Protein AF-A0A4Y9FD15-F1 (afdb_monomer)

Sequence (230 aa):
MEEGYYKKEYYTFTLGFGEGYDRELLAGMALAGGGTHLYAAQGELQEALEGELAFLRGPVNLGARLALGKQVRHLAPFAPGERRVVLLRVEGEVPLEVEERTPHGKVSRLFPLPPRAPKGSPDWHLVELEELLAAGARLLAAEPQDKEEAKALRQQALDLKERLEGHPLAQNPRAQALVEALEAFAGTLAQLARRFDIHLSDRAAREGRAYATRLFSEERTLAQRYRKRS

pLDDT: mean 86.89, std 13.0, range [31.64, 98.5]

Nearest PDB structures (foldseek):
  6gow-assembly1_E  TM=5.109E-01  e=3.443E+00  Bacillus subtilis
  6zhi-assembly1_D  TM=2.655E-01  e=4.895E-01  Plasmodium falciparum 3D7
  7kox-assembly1_A  TM=3.480E-01  e=3.070E+00  Homo sapiens
  7zi0-assembly1_A  TM=3.657E-01  e=7.688E+00  Homo sapiens
  7ef0-assembly1_A  TM=1.930E-01  e=9.671E+00  Zea mays

Organism: NCBI:txid1214928

Radius of gyration: 19.08 Å; Cα contacts (8 Å, |Δi|>4): 367; chains: 1; bounding box: 49×49×51 Å

Mean predicted aligned error: 6.19 Å

Solvent-accessible surface area (backbone atoms only — not comparable to full-atom values): 12737 Å² total; per-residue (Å²): 135,82,83,76,77,72,77,79,84,67,66,28,72,30,76,42,67,56,85,85,58,65,63,66,58,41,41,48,49,3,52,72,21,21,33,37,24,46,61,21,55,85,93,35,52,65,65,54,49,53,58,52,51,66,44,65,74,55,46,75,38,67,17,36,39,42,34,44,77,90,48,73,46,55,38,32,54,37,29,76,89,60,52,72,66,81,92,76,84,84,78,79,94,53,46,38,35,39,36,38,30,43,100,90,46,79,49,77,48,78,40,76,71,76,79,84,63,56,89,88,36,75,68,32,50,52,53,53,48,53,52,52,52,55,49,48,28,55,58,40,39,50,62,54,89,46,35,66,47,15,45,53,54,25,50,54,31,51,55,51,35,52,54,44,66,71,34,99,62,30,85,39,68,67,49,45,53,48,40,54,32,31,54,28,49,30,53,35,24,55,46,27,37,76,53,67,47,71,68,61,31,52,52,49,22,44,52,20,37,22,50,33,48,25,67,46,26,57,62,59,39,73,75,51,79,71,76,63,66,130

Foldseek 3Di:
DDPPPPPPLAADEEEAEAQPDDLCVRLVNNQQSQHAYHYAYVPRVVVRVVLVVLQVVAFPFQWKWKDAPPDIGTHGTGRVPWDFDDDDDHDDFGWIWMWTHHPVGIDIDTHGDDPDDDPPDPVNLVNVVVVLLLVLLVLQLDFDPALVSLVVSLVVLVVSLVVLCPRPVVVPQLSVLSNQLSVLSSVLSVVCNVPNDNVSRSVSNSLSNNLSRQSRIPVSSNSDGRDRDD

Structure (mmCIF, N/CA/C/O backbone):
data_AF-A0A4Y9FD15-F1
#
_entry.id   AF-A0A4Y9FD15-F1
#
loop_
_atom_site.group_PDB
_atom_site.id
_atom_site.type_symbol
_atom_site.label_atom_id
_atom_site.label_alt_id
_atom_site.label_comp_id
_atom_site.label_asym_id
_atom_site.label_entity_id
_atom_site.label_seq_id
_atom_site.pdbx_PDB_ins_code
_atom_site.Cartn_x
_atom_site.Cartn_y
_atom_site.Cartn_z
_atom_site.occupancy
_atom_site.B_iso_or_equiv
_atom_site.auth_seq_id
_atom_site.auth_comp_id
_atom_site.auth_asym_id
_atom_site.auth_atom_id
_atom_site.pdbx_PDB_model_num
ATOM 1 N N . MET A 1 1 ? -29.839 -27.709 18.409 1.00 31.86 1 MET A N 1
ATOM 2 C CA . MET A 1 1 ? -28.564 -27.135 18.879 1.00 31.86 1 MET A CA 1
ATOM 3 C C . MET A 1 1 ? -27.554 -27.411 17.785 1.00 31.86 1 MET A C 1
ATOM 5 O O . MET A 1 1 ? -26.990 -28.492 17.759 1.00 31.86 1 MET A O 1
ATOM 9 N N . GLU A 1 2 ? -27.454 -26.514 16.806 1.00 31.64 2 GLU A N 1
ATOM 10 C CA . GLU A 1 2 ? -26.398 -26.600 15.796 1.00 31.64 2 GLU A CA 1
ATOM 11 C C . GLU A 1 2 ? -25.113 -26.079 16.434 1.00 31.64 2 GLU A C 1
ATOM 13 O O . GLU A 1 2 ? -25.057 -24.938 16.897 1.00 31.64 2 GLU A O 1
ATOM 18 N N . GLU A 1 3 ? -24.106 -26.946 16.516 1.00 34.41 3 GLU A N 1
ATOM 19 C CA . GLU A 1 3 ? -22.740 -26.570 16.851 1.00 34.41 3 GLU A CA 1
ATOM 20 C C . GLU A 1 3 ? -22.262 -25.559 15.809 1.00 34.41 3 GLU A C 1
ATOM 22 O O . GLU A 1 3 ? -21.920 -25.897 14.675 1.00 34.41 3 GLU A O 1
ATOM 27 N N . GLY A 1 4 ? -22.290 -24.283 16.190 1.00 33.91 4 GLY A N 1
ATOM 28 C CA . GLY A 1 4 ? -21.704 -23.211 15.410 1.00 33.91 4 GLY A CA 1
ATOM 29 C C . GLY A 1 4 ? -20.215 -23.480 15.266 1.00 33.91 4 GLY A C 1
ATOM 30 O O . GLY A 1 4 ? -19.439 -23.215 16.184 1.00 33.91 4 GLY A O 1
ATOM 31 N N . TYR A 1 5 ? -19.814 -24.004 14.109 1.00 32.62 5 TYR A N 1
ATOM 32 C CA . TYR A 1 5 ? -18.432 -23.979 13.661 1.00 32.62 5 TYR A CA 1
ATOM 33 C C . TYR A 1 5 ? -17.977 -22.519 13.681 1.00 32.62 5 TYR A C 1
ATOM 35 O O . TYR A 1 5 ? -18.215 -21.762 12.739 1.00 32.62 5 TYR A O 1
ATOM 43 N N . TYR A 1 6 ? -17.327 -22.101 14.768 1.00 36.12 6 TYR A N 1
ATOM 44 C CA . TYR A 1 6 ? -16.553 -20.873 14.782 1.00 36.12 6 TYR A CA 1
ATOM 45 C C . TYR A 1 6 ? -15.516 -21.021 13.675 1.00 36.12 6 TYR A C 1
ATOM 47 O O . TYR A 1 6 ? -14.525 -21.737 13.831 1.00 36.12 6 TYR A O 1
ATOM 55 N N . LYS A 1 7 ? -15.764 -20.380 12.529 1.00 43.25 7 LYS A N 1
ATOM 56 C CA . LYS A 1 7 ? -14.777 -20.257 11.464 1.00 43.25 7 LYS A CA 1
ATOM 57 C C . LYS A 1 7 ? -13.571 -19.581 12.109 1.00 43.25 7 LYS A C 1
ATOM 59 O O . LYS A 1 7 ? -13.628 -18.402 12.451 1.00 43.25 7 LYS A O 1
ATOM 64 N N . LYS A 1 8 ? -12.520 -20.353 12.397 1.00 50.09 8 LYS A N 1
ATOM 65 C CA . LYS A 1 8 ? -11.275 -19.803 12.926 1.00 50.09 8 LYS A CA 1
ATOM 66 C C . LYS A 1 8 ? -10.755 -18.841 11.866 1.00 50.09 8 LYS A C 1
ATOM 68 O O . LYS A 1 8 ? -10.382 -19.257 10.776 1.00 50.09 8 LYS A O 1
ATOM 73 N N . GLU A 1 9 ? -10.820 -17.551 12.160 1.00 61.94 9 GLU A N 1
ATOM 74 C CA . GLU A 1 9 ? -10.163 -16.542 11.338 1.00 61.94 9 GLU A CA 1
ATOM 75 C C . GLU A 1 9 ? -8.666 -16.652 11.616 1.00 61.94 9 GLU A C 1
ATOM 77 O O . GLU A 1 9 ? -8.223 -16.491 12.756 1.00 61.94 9 GLU A O 1
ATOM 82 N N . TYR A 1 10 ? -7.917 -17.010 10.580 1.00 68.06 10 TYR A N 1
ATOM 83 C CA . TYR A 1 10 ? -6.464 -17.039 10.587 1.00 68.06 10 TYR A CA 1
ATOM 84 C C . TYR A 1 10 ? -5.975 -15.789 9.870 1.00 68.06 10 TYR A C 1
ATOM 86 O O . TYR A 1 10 ? -6.480 -15.456 8.799 1.00 68.06 10 TYR A O 1
ATOM 94 N N . TYR A 1 11 ? -4.989 -15.118 10.452 1.00 75.69 11 TYR A N 1
ATOM 95 C CA . TYR A 1 11 ? -4.306 -14.017 9.788 1.00 75.69 11 TYR A CA 1
ATOM 96 C C . TYR A 1 11 ? -3.108 -14.553 9.034 1.00 75.69 11 TYR A C 1
ATOM 98 O O . TYR A 1 11 ? -2.450 -15.493 9.484 1.00 75.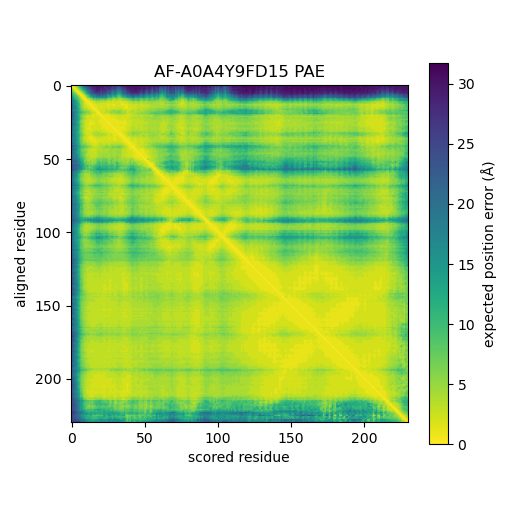69 11 TYR A O 1
ATOM 106 N N . THR A 1 12 ? -2.846 -13.980 7.869 1.00 80.56 12 THR A N 1
ATOM 107 C CA . THR A 1 12 ? -1.836 -14.508 6.959 1.00 80.56 12 THR A CA 1
ATOM 108 C C . THR A 1 12 ? -0.829 -13.426 6.631 1.00 80.56 12 THR A C 1
ATOM 110 O O . THR A 1 12 ? -1.177 -12.372 6.113 1.00 80.56 12 THR A O 1
ATOM 113 N N . PHE A 1 13 ? 0.429 -13.725 6.924 1.00 84.50 13 PHE A N 1
ATOM 114 C CA . PHE A 1 13 ? 1.587 -12.987 6.446 1.00 84.50 13 PHE A CA 1
ATOM 115 C C . PHE A 1 13 ? 2.328 -13.917 5.498 1.00 84.50 13 PHE A C 1
ATOM 117 O O . PHE A 1 13 ? 2.479 -15.104 5.798 1.00 84.50 13 PHE A O 1
ATOM 124 N N . THR A 1 14 ? 2.753 -13.413 4.346 1.00 88.88 14 THR A N 1
ATOM 125 C CA . THR A 1 14 ? 3.449 -14.237 3.355 1.00 88.88 14 THR A CA 1
ATOM 126 C C . THR A 1 14 ? 4.811 -13.654 3.038 1.00 88.88 14 THR A C 1
ATOM 128 O O . THR A 1 14 ? 4.988 -12.442 2.972 1.00 88.88 14 THR A O 1
ATOM 131 N N . LEU A 1 15 ? 5.778 -14.540 2.817 1.00 89.56 15 LEU A N 1
ATOM 132 C CA . LEU A 1 15 ? 7.123 -14.195 2.388 1.00 89.56 15 LEU A CA 1
ATOM 133 C C . LEU A 1 15 ? 7.433 -14.983 1.122 1.00 89.56 15 LEU A C 1
ATOM 135 O O . LEU A 1 15 ? 7.460 -16.213 1.139 1.00 89.56 15 LEU A O 1
ATOM 139 N N . GLY A 1 16 ? 7.636 -14.268 0.024 1.00 90.94 16 GLY A N 1
ATOM 140 C CA . GLY A 1 16 ? 8.121 -14.828 -1.224 1.00 90.94 16 GLY A CA 1
ATOM 141 C C . GLY A 1 16 ? 9.635 -14.690 -1.310 1.00 90.94 16 GLY A C 1
ATOM 142 O O . GLY A 1 16 ? 10.155 -13.578 -1.215 1.00 90.94 16 GLY A O 1
ATOM 143 N N . PHE A 1 17 ? 10.337 -15.806 -1.499 1.00 89.25 17 PHE A N 1
ATOM 144 C CA . PHE A 1 17 ? 11.789 -15.830 -1.657 1.00 89.25 17 PHE A CA 1
ATOM 145 C C . PHE A 1 17 ? 12.175 -16.208 -3.089 1.00 89.25 17 PHE A C 1
ATOM 147 O O . PHE A 1 17 ? 11.721 -17.232 -3.605 1.00 89.25 17 PHE A O 1
ATOM 154 N N . GLY A 1 18 ? 13.022 -15.383 -3.709 1.00 86.19 18 GLY A N 1
ATOM 155 C CA . GLY A 1 18 ? 13.445 -15.557 -5.101 1.00 86.19 18 GLY A CA 1
ATOM 156 C C . GLY A 1 18 ? 12.294 -15.413 -6.104 1.00 86.19 18 GLY A C 1
ATOM 157 O O . GLY A 1 18 ? 11.251 -14.833 -5.811 1.00 86.19 18 GLY A O 1
ATOM 158 N N . GLU A 1 19 ? 12.485 -15.936 -7.310 1.00 85.38 19 GLU A N 1
ATOM 159 C CA . GLU A 1 19 ? 11.588 -15.700 -8.447 1.00 85.38 19 GLU A CA 1
ATOM 160 C C . GLU A 1 19 ? 10.639 -16.882 -8.751 1.00 85.38 19 GLU A C 1
ATOM 162 O O . GLU A 1 19 ? 9.744 -16.774 -9.584 1.00 85.38 19 GLU A O 1
ATOM 167 N N . GLY A 1 20 ? 10.782 -18.017 -8.058 1.00 86.00 20 GLY A N 1
ATOM 168 C CA . GLY A 1 20 ? 10.034 -19.249 -8.360 1.00 86.00 20 GLY A CA 1
ATOM 169 C C . GLY A 1 20 ? 8.618 -19.348 -7.777 1.00 86.00 20 GLY A C 1
ATOM 170 O O . GLY A 1 20 ? 7.917 -20.314 -8.064 1.00 86.00 20 GLY A O 1
ATOM 171 N N . TYR A 1 21 ? 8.197 -18.399 -6.935 1.00 90.69 21 TYR A N 1
ATOM 172 C CA . TYR A 1 21 ? 6.887 -18.441 -6.274 1.00 90.69 21 TYR A CA 1
ATOM 173 C C . TYR A 1 21 ? 5.811 -17.674 -7.055 1.00 90.69 21 TYR A C 1
ATOM 175 O O . TYR A 1 21 ? 6.109 -16.685 -7.733 1.00 90.69 21 TYR A O 1
ATOM 183 N N . ASP A 1 22 ? 4.551 -18.082 -6.880 1.00 91.25 22 ASP A N 1
ATOM 184 C CA . ASP A 1 22 ? 3.385 -17.350 -7.382 1.00 91.25 22 ASP A CA 1
ATOM 185 C C . ASP A 1 22 ? 3.115 -16.108 -6.516 1.00 91.25 22 ASP A C 1
ATOM 187 O O . ASP A 1 22 ? 2.643 -16.190 -5.373 1.00 91.25 22 ASP A O 1
ATOM 191 N N . ARG A 1 23 ? 3.445 -14.937 -7.071 1.00 90.88 23 ARG A N 1
ATOM 192 C CA . ARG A 1 23 ? 3.326 -13.648 -6.381 1.00 90.88 23 ARG A CA 1
ATOM 193 C C . ARG A 1 23 ? 1.895 -13.160 -6.207 1.00 90.88 23 ARG A C 1
ATOM 195 O O . ARG A 1 23 ? 1.614 -12.478 -5.221 1.00 90.88 23 ARG A O 1
ATOM 202 N N . GLU A 1 24 ? 0.994 -13.512 -7.118 1.00 90.81 24 GLU A N 1
ATOM 203 C CA . GLU A 1 24 ? -0.418 -13.142 -7.008 1.00 90.81 24 GLU A CA 1
ATOM 204 C C . GLU A 1 24 ? -1.076 -13.929 -5.881 1.00 90.81 24 GLU A C 1
ATOM 206 O O . GLU A 1 24 ? -1.762 -13.347 -5.038 1.00 90.81 24 GLU A O 1
ATOM 211 N N . LEU A 1 25 ? -0.790 -15.232 -5.809 1.00 92.38 25 LEU A N 1
ATOM 212 C CA . LEU A 1 25 ? -1.290 -16.103 -4.755 1.00 92.38 25 LEU A CA 1
ATOM 213 C C . LEU A 1 25 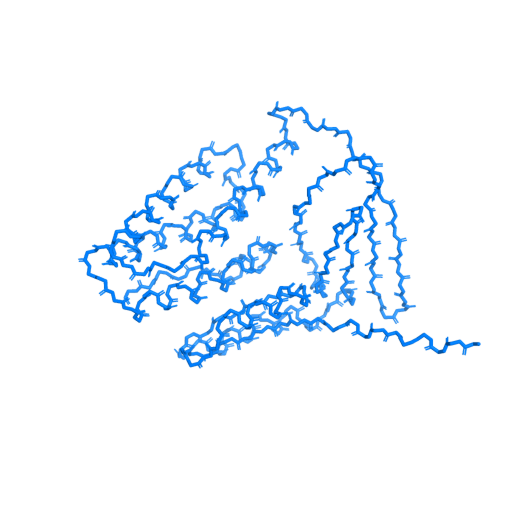? -0.822 -15.634 -3.375 1.00 92.38 25 LEU A C 1
ATOM 215 O O . LEU A 1 25 ? -1.653 -15.414 -2.494 1.00 92.38 25 LEU A O 1
ATOM 219 N N . LEU A 1 26 ? 0.488 -15.448 -3.172 1.00 92.94 26 LEU A N 1
ATOM 220 C CA . LEU A 1 26 ? 1.006 -15.089 -1.849 1.00 92.94 26 LEU A CA 1
ATOM 221 C C . LEU A 1 26 ? 0.543 -13.703 -1.393 1.00 92.94 26 LEU A C 1
ATOM 223 O O . LEU A 1 26 ? 0.170 -13.539 -0.227 1.00 92.94 26 LEU A O 1
ATOM 227 N N . ALA A 1 27 ? 0.529 -12.714 -2.288 1.00 90.19 27 ALA A N 1
ATOM 228 C CA . ALA A 1 27 ? 0.027 -11.389 -1.946 1.00 90.19 27 ALA A CA 1
ATOM 229 C C . ALA A 1 27 ? -1.484 -11.404 -1.687 1.00 90.19 27 ALA A C 1
ATOM 231 O O . ALA A 1 27 ? -1.949 -10.799 -0.722 1.00 90.19 27 ALA A O 1
ATOM 232 N N . GLY A 1 28 ? -2.247 -12.135 -2.504 1.00 89.19 28 GLY A N 1
ATOM 233 C CA . GLY A 1 28 ? -3.688 -12.299 -2.338 1.00 89.19 28 GLY A CA 1
ATOM 234 C C . GLY A 1 28 ? -4.049 -12.979 -1.019 1.00 89.19 28 GLY A C 1
ATOM 235 O O . GLY A 1 28 ? -4.933 -12.502 -0.311 1.00 89.19 28 GLY A O 1
ATOM 236 N N . MET A 1 29 ? -3.327 -14.038 -0.643 1.00 89.62 29 MET A N 1
ATOM 237 C CA . MET A 1 29 ? -3.493 -14.717 0.645 1.00 89.62 29 MET A CA 1
ATOM 238 C C . MET A 1 29 ? -3.221 -13.781 1.824 1.00 89.62 29 MET A C 1
ATOM 240 O O . MET A 1 29 ? -4.020 -13.744 2.758 1.00 89.62 29 MET A O 1
ATOM 244 N N . ALA A 1 30 ? -2.133 -13.006 1.775 1.00 88.38 30 ALA A N 1
ATOM 245 C CA . ALA A 1 30 ? -1.821 -12.046 2.830 1.00 88.38 30 ALA A CA 1
ATOM 246 C C . ALA A 1 30 ? -2.928 -10.996 2.984 1.00 88.38 30 ALA A C 1
ATOM 248 O O . ALA A 1 30 ? -3.451 -10.807 4.080 1.00 88.38 30 ALA A O 1
ATOM 249 N N . LEU A 1 31 ? -3.350 -10.378 1.877 1.00 84.81 31 LEU A N 1
ATOM 250 C CA . LEU A 1 31 ? -4.400 -9.358 1.882 1.00 84.81 31 LEU A CA 1
ATOM 251 C C . LEU A 1 31 ? -5.754 -9.914 2.345 1.00 84.81 31 LEU A C 1
ATOM 253 O O . LEU A 1 31 ? -6.452 -9.262 3.120 1.00 84.81 31 LEU A O 1
ATOM 257 N N . ALA A 1 32 ? -6.123 -11.124 1.916 1.00 82.81 32 ALA A N 1
ATOM 258 C CA . ALA A 1 32 ? -7.345 -11.792 2.364 1.00 82.81 32 ALA A CA 1
ATOM 259 C C . ALA A 1 32 ? -7.304 -12.126 3.864 1.00 82.81 32 ALA A C 1
ATOM 261 O O . ALA A 1 32 ? -8.316 -12.004 4.553 1.00 82.81 32 ALA A O 1
ATOM 262 N N . GLY A 1 33 ? -6.128 -12.499 4.373 1.00 81.25 33 GLY A N 1
ATOM 263 C CA . GLY A 1 33 ? -5.855 -12.707 5.793 1.00 81.25 33 GLY A CA 1
ATOM 264 C C . GLY A 1 33 ? -5.553 -11.422 6.570 1.00 81.25 33 GLY A C 1
ATOM 265 O O . GLY A 1 33 ? -5.119 -11.517 7.714 1.00 81.25 33 GLY A O 1
ATOM 266 N N . GLY A 1 34 ? -5.729 -10.238 5.974 1.00 79.62 34 GLY A N 1
ATOM 267 C CA . GLY A 1 34 ? -5.521 -8.937 6.616 1.00 79.62 34 GLY A CA 1
ATOM 268 C C . GLY A 1 34 ? -4.072 -8.582 6.967 1.00 79.62 34 GLY A C 1
ATOM 269 O O . GLY A 1 34 ? -3.861 -7.620 7.708 1.00 79.62 34 GLY A O 1
ATOM 270 N N . GLY A 1 35 ? -3.097 -9.366 6.505 1.00 83.69 35 GLY A N 1
ATOM 271 C CA . GLY A 1 35 ? -1.669 -9.159 6.741 1.00 83.69 35 GLY A CA 1
ATOM 272 C C . GLY A 1 35 ? -0.945 -8.578 5.528 1.00 83.69 35 GLY A C 1
ATOM 273 O O . GLY A 1 35 ? -1.552 -8.013 4.617 1.00 83.69 35 GLY A O 1
ATOM 274 N N . THR A 1 36 ? 0.380 -8.709 5.529 1.00 86.00 36 THR A N 1
ATOM 275 C CA . THR A 1 36 ? 1.273 -8.155 4.502 1.00 86.00 36 THR A CA 1
ATOM 276 C C . THR A 1 36 ? 2.029 -9.243 3.753 1.00 86.00 36 THR A C 1
ATOM 278 O O . THR A 1 36 ? 2.233 -10.355 4.250 1.00 86.00 36 THR A O 1
ATOM 281 N N . HIS A 1 37 ? 2.444 -8.901 2.536 1.00 88.88 37 HIS A N 1
ATOM 282 C CA . HIS A 1 37 ? 3.327 -9.721 1.727 1.00 88.88 37 HIS A CA 1
ATOM 283 C C . HIS A 1 37 ? 4.711 -9.089 1.662 1.00 88.88 37 HIS A C 1
ATOM 285 O O . HIS A 1 37 ? 4.861 -7.925 1.284 1.00 88.88 37 HIS A O 1
ATOM 291 N N . LEU A 1 38 ? 5.721 -9.887 1.980 1.00 87.62 38 LEU A N 1
ATOM 292 C CA . LEU A 1 38 ? 7.110 -9.541 1.769 1.00 87.62 38 LEU A CA 1
ATOM 293 C C . LEU A 1 38 ? 7.691 -10.288 0.583 1.00 87.62 38 LEU A C 1
ATOM 295 O O . LEU A 1 38 ? 7.417 -11.466 0.356 1.00 87.62 38 LEU A O 1
ATOM 299 N N . TYR A 1 39 ? 8.575 -9.590 -0.110 1.00 89.25 39 TYR A N 1
ATOM 300 C CA . TYR A 1 39 ? 9.440 -10.155 -1.120 1.00 89.25 39 TYR A CA 1
ATOM 301 C C . TYR A 1 39 ? 10.882 -10.024 -0.639 1.00 89.25 39 TYR A C 1
ATOM 303 O O . TYR A 1 39 ? 11.301 -8.942 -0.231 1.00 89.25 39 TYR A O 1
ATOM 311 N N . ALA A 1 40 ? 11.620 -11.129 -0.683 1.00 87.25 40 ALA A N 1
ATOM 312 C CA . ALA A 1 40 ? 13.048 -11.162 -0.430 1.00 87.25 40 ALA A CA 1
ATOM 313 C C . ALA A 1 40 ? 13.761 -11.709 -1.669 1.00 87.25 40 ALA A C 1
ATOM 315 O O . ALA A 1 40 ? 13.556 -12.867 -2.054 1.00 87.25 40 ALA A O 1
ATOM 316 N N . ALA A 1 41 ? 14.620 -10.893 -2.282 1.00 84.88 41 ALA A N 1
ATOM 317 C CA . ALA A 1 41 ? 15.535 -11.401 -3.293 1.00 84.88 41 ALA A CA 1
ATOM 318 C C . ALA A 1 41 ? 16.607 -12.297 -2.642 1.00 84.88 41 ALA A C 1
ATOM 320 O O . ALA A 1 41 ? 16.744 -12.377 -1.413 1.00 84.88 41 ALA A O 1
ATOM 321 N N . GLN A 1 42 ? 17.394 -12.988 -3.467 1.00 83.94 42 GLN A N 1
ATOM 322 C CA . GLN A 1 42 ? 18.503 -13.799 -2.971 1.00 83.94 42 GLN A CA 1
ATOM 323 C C . GLN A 1 42 ? 19.459 -12.944 -2.117 1.00 83.94 42 GLN A C 1
ATOM 325 O O . GLN A 1 42 ? 19.897 -11.879 -2.541 1.00 83.94 42 GLN A O 1
ATOM 330 N N . GLY A 1 43 ? 19.771 -13.417 -0.905 1.00 84.00 43 GLY A N 1
ATOM 331 C CA . GLY A 1 43 ? 20.611 -12.695 0.060 1.00 84.00 43 GLY A CA 1
ATOM 332 C C . GLY A 1 43 ? 19.866 -11.706 0.969 1.00 84.00 43 GLY A C 1
ATOM 333 O O . GLY A 1 43 ? 20.458 -11.226 1.926 1.00 84.00 43 GLY A O 1
ATOM 334 N N . GLU A 1 44 ? 18.573 -11.449 0.736 1.00 85.56 44 GLU A N 1
ATOM 335 C CA . GLU A 1 44 ? 17.761 -10.492 1.515 1.00 85.56 44 GLU A CA 1
ATOM 336 C C . GLU A 1 44 ? 16.837 -11.187 2.547 1.00 85.56 44 GLU A C 1
ATOM 338 O O . GLU A 1 44 ? 16.098 -10.531 3.278 1.00 85.56 44 GLU A O 1
ATOM 343 N N . LEU A 1 45 ? 16.862 -12.527 2.626 1.00 85.62 45 LEU A N 1
ATOM 344 C CA . LEU A 1 45 ? 15.902 -13.317 3.413 1.00 85.62 45 LEU A CA 1
ATOM 345 C C . LEU A 1 45 ? 15.937 -13.009 4.916 1.00 85.62 45 LEU A C 1
ATOM 347 O O . LEU A 1 45 ? 14.887 -12.891 5.544 1.00 85.62 45 LEU A O 1
ATOM 351 N N . GLN A 1 46 ? 17.135 -12.900 5.493 1.00 84.81 46 GLN A N 1
ATOM 352 C CA . GLN A 1 46 ? 17.292 -12.662 6.926 1.00 84.81 46 GLN A CA 1
ATOM 353 C C . GLN A 1 46 ? 16.724 -11.294 7.326 1.00 84.81 46 GLN A C 1
ATOM 355 O O . GLN A 1 46 ? 15.916 -11.220 8.246 1.00 84.81 46 GLN A O 1
ATOM 360 N N . GLU A 1 47 ? 17.080 -10.241 6.585 1.00 80.81 47 GLU A N 1
ATOM 361 C CA . GLU A 1 47 ? 16.582 -8.878 6.807 1.00 80.81 47 GLU A CA 1
ATOM 362 C C . GLU A 1 47 ? 15.046 -8.822 6.713 1.00 80.81 47 GLU A C 1
ATOM 364 O O . GLU A 1 47 ? 14.382 -8.231 7.567 1.00 80.81 47 GLU A O 1
ATOM 369 N N . ALA A 1 48 ? 14.464 -9.493 5.711 1.00 78.62 48 ALA A N 1
ATOM 370 C CA . ALA A 1 48 ? 13.015 -9.559 5.536 1.00 78.62 48 ALA A CA 1
ATOM 371 C C . ALA A 1 48 ? 12.308 -10.263 6.712 1.00 78.62 48 ALA A C 1
ATOM 373 O O . ALA A 1 48 ? 11.277 -9.786 7.190 1.00 78.62 48 ALA A O 1
ATOM 374 N N . LEU A 1 49 ? 12.865 -11.374 7.205 1.00 80.25 49 LEU A N 1
ATOM 375 C CA . LEU A 1 49 ? 12.310 -12.120 8.339 1.00 80.25 49 LEU A CA 1
ATOM 376 C C . LEU A 1 49 ? 12.431 -11.363 9.663 1.00 80.25 49 LEU A C 1
ATOM 378 O O . LEU A 1 49 ? 11.481 -11.349 10.447 1.00 80.25 49 LEU A O 1
ATOM 382 N N . GLU A 1 50 ? 13.580 -10.743 9.927 1.00 78.88 50 GLU A N 1
ATOM 383 C CA . GLU A 1 50 ? 13.809 -9.966 11.149 1.00 78.88 50 GLU A CA 1
ATOM 384 C C . GLU A 1 50 ? 12.838 -8.787 11.248 1.00 78.88 50 GLU A C 1
ATOM 386 O O . GLU A 1 50 ? 12.267 -8.559 12.319 1.00 78.88 50 GLU A O 1
ATOM 391 N N . GLY A 1 51 ? 12.579 -8.116 10.119 1.00 71.88 51 GLY A N 1
ATOM 392 C CA . GLY A 1 51 ? 11.576 -7.062 10.019 1.00 71.88 51 GLY A CA 1
ATOM 393 C C . GLY A 1 51 ? 10.198 -7.524 10.492 1.00 71.88 51 GLY A C 1
ATOM 394 O O . GLY A 1 51 ? 9.614 -6.886 11.359 1.00 71.88 51 GLY A O 1
ATOM 395 N N . GLU A 1 52 ? 9.693 -8.659 10.000 1.00 73.75 52 GLU A N 1
ATOM 396 C CA . GLU A 1 52 ? 8.352 -9.145 10.372 1.00 73.75 52 GLU A CA 1
ATOM 397 C C . GLU A 1 52 ? 8.258 -9.701 11.785 1.00 73.75 52 GLU A C 1
ATOM 399 O O . GLU A 1 52 ? 7.279 -9.462 12.497 1.00 73.75 52 GLU A O 1
ATOM 404 N N . LEU A 1 53 ? 9.280 -10.439 12.219 1.00 71.19 53 LEU A N 1
ATOM 405 C CA . LEU A 1 53 ? 9.287 -11.032 13.551 1.00 71.19 53 LEU A CA 1
ATOM 406 C C . LEU A 1 53 ? 9.264 -9.963 14.645 1.00 71.19 53 LEU A C 1
ATOM 408 O O . LEU A 1 53 ? 8.666 -10.199 15.696 1.00 71.19 53 LEU A O 1
ATOM 412 N N . ALA A 1 54 ? 9.858 -8.791 14.410 1.00 67.44 54 ALA A N 1
ATOM 413 C CA . ALA A 1 54 ? 9.773 -7.670 15.340 1.00 67.44 54 ALA A CA 1
ATOM 414 C C . ALA A 1 54 ? 8.314 -7.243 15.602 1.00 67.44 54 ALA A C 1
ATOM 416 O O . ALA A 1 54 ? 7.948 -7.009 16.753 1.00 67.44 54 ALA A O 1
ATOM 417 N N . PHE A 1 55 ? 7.458 -7.232 14.573 1.00 65.94 55 PHE A N 1
ATOM 418 C CA . PHE A 1 55 ? 6.046 -6.845 14.700 1.00 65.94 55 PHE A CA 1
ATOM 419 C C . PHE A 1 55 ? 5.166 -7.943 15.321 1.00 65.94 55 PHE A C 1
ATOM 421 O O . PHE A 1 55 ? 4.154 -7.640 15.951 1.00 65.94 55 PHE A O 1
ATOM 428 N N . LEU A 1 56 ? 5.543 -9.218 15.184 1.00 66.50 56 LEU A N 1
ATOM 429 C CA . LEU A 1 56 ? 4.739 -10.356 15.654 1.00 66.50 56 LEU A CA 1
ATOM 430 C C . LEU A 1 56 ? 5.049 -10.820 17.085 1.00 66.50 56 LEU A C 1
ATOM 432 O O . LEU A 1 56 ? 4.303 -11.629 17.633 1.00 66.50 56 LEU A O 1
ATOM 436 N N . ARG A 1 57 ? 6.128 -10.341 17.714 1.00 66.81 57 ARG A N 1
ATOM 437 C CA . ARG A 1 57 ? 6.546 -10.799 19.056 1.00 66.81 57 ARG A CA 1
ATOM 438 C C . ARG A 1 57 ? 5.743 -10.217 20.220 1.00 66.81 57 ARG A C 1
ATOM 440 O O . ARG A 1 57 ? 5.883 -10.706 21.337 1.00 66.81 57 ARG A O 1
ATOM 447 N N . GLY A 1 58 ? 4.900 -9.216 19.986 1.00 67.94 58 GLY A N 1
ATOM 448 C CA . GLY A 1 58 ? 4.105 -8.594 21.046 1.00 67.94 58 GLY A CA 1
ATOM 449 C C . GLY A 1 58 ? 2.809 -7.961 20.558 1.00 67.94 58 GLY A C 1
ATOM 450 O O . GLY A 1 58 ? 2.592 -6.794 20.867 1.00 67.94 58 GLY A O 1
ATOM 451 N N . PRO A 1 59 ? 1.967 -8.662 19.778 1.00 76.19 59 PRO A N 1
ATOM 452 C CA . PRO A 1 59 ? 0.755 -8.063 19.254 1.00 76.19 59 PRO A CA 1
ATOM 453 C C . PRO A 1 59 ? -0.167 -7.621 20.396 1.00 76.19 59 PRO A C 1
ATOM 455 O O . PRO A 1 59 ? -0.368 -8.354 21.366 1.00 76.19 59 PRO A O 1
ATOM 458 N N . VAL A 1 60 ? -0.743 -6.425 20.277 1.00 79.88 60 VAL A N 1
ATOM 459 C CA . VAL A 1 60 ? -1.642 -5.863 21.303 1.00 79.88 60 VAL A CA 1
ATOM 460 C C . VAL A 1 60 ? -3.049 -6.453 21.232 1.00 79.88 60 VAL A C 1
ATOM 462 O O . VAL A 1 60 ? -3.812 -6.367 22.192 1.00 79.88 60 VAL A O 1
ATOM 465 N N . ASN A 1 61 ? -3.387 -7.080 20.104 1.00 83.44 61 ASN A N 1
ATOM 466 C CA . ASN A 1 61 ? -4.661 -7.738 19.874 1.00 83.44 61 ASN A CA 1
ATOM 467 C C . ASN A 1 61 ? -4.504 -8.978 18.986 1.00 83.44 61 ASN A C 1
ATOM 469 O O . ASN A 1 61 ? -3.420 -9.328 18.531 1.00 83.44 61 ASN A O 1
ATOM 473 N N . LEU A 1 62 ? -5.612 -9.661 18.739 1.00 85.25 62 LEU A N 1
ATOM 474 C CA . LEU A 1 62 ? -5.725 -10.796 17.830 1.00 85.25 62 LEU A CA 1
ATOM 475 C C . LEU A 1 62 ? -6.403 -10.352 16.526 1.00 85.25 62 LEU A C 1
ATOM 477 O O . LEU A 1 62 ? -7.219 -11.096 15.990 1.00 85.25 62 LEU A O 1
ATOM 481 N N . GLY A 1 63 ? -6.099 -9.138 16.055 1.00 87.25 63 GLY A N 1
ATOM 482 C CA . GLY A 1 63 ? -6.646 -8.515 14.849 1.00 87.25 63 GLY A CA 1
ATOM 483 C C . GLY A 1 63 ? -8.047 -7.917 15.010 1.00 87.25 63 GLY A C 1
ATOM 484 O O . GLY A 1 63 ? -8.667 -7.988 16.076 1.00 87.25 63 GLY A O 1
ATOM 485 N N . ALA A 1 64 ? -8.525 -7.291 13.935 1.00 89.75 64 ALA A N 1
ATOM 486 C CA . ALA A 1 64 ? -9.780 -6.550 13.918 1.00 89.75 64 ALA A CA 1
ATOM 487 C C . ALA A 1 64 ? -10.584 -6.791 12.635 1.00 89.75 64 ALA A C 1
ATOM 489 O O . ALA A 1 64 ? -10.027 -6.920 11.545 1.00 89.75 64 ALA A O 1
ATOM 490 N N . ARG A 1 65 ? -11.909 -6.797 12.756 1.00 91.56 65 ARG A N 1
ATOM 491 C CA . ARG A 1 65 ? -12.855 -6.772 11.641 1.00 91.56 65 ARG A CA 1
ATOM 492 C C . ARG A 1 65 ? -13.525 -5.404 11.601 1.00 91.56 65 ARG A C 1
ATOM 494 O O . ARG A 1 65 ? -14.129 -4.978 12.580 1.00 91.56 65 ARG A O 1
ATOM 501 N N . LEU A 1 66 ? -13.454 -4.752 10.448 1.00 93.00 66 LEU A N 1
ATOM 502 C CA . LEU A 1 66 ? -14.203 -3.542 10.135 1.00 93.00 66 LEU A CA 1
ATOM 503 C C . LEU A 1 66 ? -15.366 -3.914 9.221 1.00 93.00 66 LEU A C 1
ATOM 505 O O . LEU A 1 66 ? -15.154 -4.591 8.211 1.00 93.00 66 LEU A O 1
ATOM 509 N N . ALA A 1 67 ? -16.572 -3.457 9.538 1.00 93.81 67 ALA A N 1
ATOM 510 C CA . ALA A 1 67 ? -17.729 -3.616 8.673 1.00 93.81 67 ALA A CA 1
ATOM 511 C C . ALA A 1 67 ? -18.485 -2.299 8.496 1.00 93.81 67 ALA A C 1
ATOM 513 O O . ALA A 1 67 ? -18.847 -1.635 9.462 1.00 93.81 67 ALA A O 1
ATOM 514 N N . LEU A 1 68 ? -18.730 -1.938 7.238 1.00 94.38 68 LEU A N 1
ATOM 515 C CA . LEU A 1 68 ? -19.510 -0.770 6.846 1.00 94.38 68 LEU A CA 1
ATOM 516 C C . LEU A 1 68 ? -20.528 -1.201 5.786 1.00 94.38 68 LEU A C 1
ATOM 518 O O . LEU A 1 68 ? -20.188 -1.414 4.618 1.00 94.38 68 LEU A O 1
ATOM 522 N N . GLY A 1 69 ? -21.778 -1.401 6.206 1.00 90.06 69 GLY A N 1
ATOM 523 C CA . GLY A 1 69 ? -22.804 -2.004 5.355 1.00 90.06 69 GLY A CA 1
ATOM 524 C C . GLY A 1 69 ? -22.379 -3.393 4.863 1.00 90.06 69 GLY A C 1
ATOM 525 O O . GLY A 1 69 ? -22.200 -4.312 5.657 1.00 90.06 69 GLY A O 1
ATOM 526 N N . LYS A 1 70 ? -22.209 -3.552 3.543 1.00 88.94 70 LYS A N 1
ATOM 527 C CA . LYS A 1 70 ? -21.767 -4.816 2.916 1.00 88.94 70 LYS A CA 1
ATOM 528 C C . LYS A 1 70 ? -20.245 -4.957 2.806 1.00 88.94 70 LYS A C 1
ATOM 530 O O . LYS A 1 70 ? -19.763 -6.026 2.437 1.00 88.94 70 LYS A O 1
ATOM 535 N N . GLN A 1 71 ? -19.485 -3.897 3.078 1.00 91.00 71 GLN A N 1
ATOM 536 C CA . GLN A 1 71 ? -18.027 -3.938 3.010 1.00 91.00 71 GLN A CA 1
ATOM 537 C C . GLN A 1 71 ? -17.472 -4.496 4.313 1.00 91.00 71 GLN A C 1
ATOM 539 O O . GLN A 1 71 ? -17.754 -3.961 5.381 1.00 91.00 71 GLN A O 1
ATOM 544 N N . VAL A 1 72 ? -16.659 -5.548 4.215 1.00 89.69 72 VAL A N 1
ATOM 545 C CA . VAL A 1 72 ? -15.953 -6.143 5.352 1.00 89.69 72 VAL A CA 1
ATOM 546 C C . VAL A 1 72 ? -14.457 -6.139 5.065 1.00 89.69 72 VAL A C 1
ATOM 548 O O . VAL A 1 72 ? -14.021 -6.528 3.978 1.00 89.69 72 VAL A O 1
ATOM 551 N N . ARG A 1 73 ? -13.665 -5.693 6.040 1.00 88.19 73 ARG A N 1
ATOM 552 C CA . ARG A 1 73 ? -12.202 -5.748 6.019 1.00 88.19 73 ARG A CA 1
ATOM 553 C C . ARG A 1 73 ? -11.704 -6.448 7.273 1.00 88.19 73 ARG A C 1
ATOM 555 O O . ARG A 1 73 ? -12.140 -6.124 8.372 1.00 88.19 73 ARG A O 1
ATOM 562 N N . HIS A 1 74 ? -10.773 -7.374 7.094 1.00 87.25 74 HIS A N 1
ATOM 563 C CA . HIS A 1 74 ? -10.050 -8.004 8.190 1.00 87.25 74 HIS A CA 1
ATOM 564 C C . HIS A 1 74 ? -8.652 -7.399 8.258 1.00 87.25 74 HIS A C 1
ATOM 566 O O . HIS A 1 74 ? -8.004 -7.218 7.229 1.00 87.25 74 HIS A O 1
ATOM 572 N N . LEU A 1 75 ? -8.208 -7.073 9.464 1.00 87.50 75 LEU A N 1
ATOM 573 C CA . LEU A 1 75 ? -6.890 -6.540 9.763 1.00 87.50 75 LEU A CA 1
ATOM 574 C C . LEU A 1 75 ? -6.185 -7.531 10.679 1.00 87.50 75 LEU A C 1
ATOM 576 O O . LEU A 1 75 ? -6.727 -7.913 11.717 1.00 87.50 75 LEU A O 1
ATOM 580 N N . ALA A 1 76 ? -4.975 -7.928 10.301 1.00 86.25 76 ALA A N 1
ATOM 581 C CA . ALA A 1 76 ? -4.122 -8.775 11.119 1.00 86.25 76 ALA A CA 1
ATOM 582 C C . ALA A 1 76 ? -3.782 -8.120 12.467 1.00 86.25 76 ALA A C 1
ATOM 584 O O . ALA A 1 76 ? -3.951 -6.904 12.599 1.00 86.25 76 ALA A O 1
ATOM 585 N N . PRO A 1 77 ? -3.287 -8.890 13.454 1.00 85.12 77 PRO A N 1
ATOM 586 C CA . PRO A 1 77 ? -2.823 -8.366 14.728 1.00 85.12 77 PRO A CA 1
ATOM 587 C C . PRO A 1 77 ? -1.940 -7.134 14.570 1.00 85.12 77 PRO A C 1
ATOM 589 O O . PRO A 1 77 ? -1.142 -7.048 13.631 1.00 85.12 77 PRO A O 1
ATOM 592 N N . PHE A 1 78 ? -2.121 -6.192 15.486 1.00 83.06 78 PHE A N 1
ATOM 593 C CA . PHE A 1 78 ? -1.373 -4.944 15.519 1.00 83.06 78 PHE A CA 1
ATOM 594 C C . PHE A 1 78 ? -0.159 -5.107 16.423 1.00 83.06 78 PHE A C 1
ATOM 596 O O . PHE A 1 78 ? -0.289 -5.611 17.541 1.00 83.06 78 PHE A O 1
ATOM 603 N N . ALA A 1 79 ? 1.005 -4.654 15.972 1.00 79.69 79 ALA A N 1
ATOM 604 C CA . ALA A 1 79 ? 2.146 -4.477 16.859 1.00 79.69 79 ALA A CA 1
ATOM 605 C C . ALA A 1 79 ? 1.908 -3.297 17.827 1.00 79.69 79 ALA A C 1
ATOM 607 O O . ALA A 1 79 ? 1.070 -2.430 17.557 1.00 79.69 79 ALA A O 1
ATOM 608 N N . PRO A 1 80 ? 2.634 -3.217 18.956 1.00 78.75 80 PRO A N 1
ATOM 609 C CA . PRO A 1 80 ? 2.519 -2.088 19.869 1.00 78.75 80 PRO A CA 1
ATOM 610 C C . PRO A 1 80 ? 2.841 -0.774 19.160 1.00 78.75 80 PRO A C 1
ATOM 612 O O . PRO A 1 80 ? 3.909 -0.621 18.573 1.00 78.75 80 PRO A O 1
ATOM 615 N N . GLY A 1 81 ? 1.904 0.170 19.226 1.00 79.00 81 GLY A N 1
ATOM 616 C CA . GLY A 1 81 ? 2.025 1.471 18.571 1.00 79.00 81 GLY A CA 1
ATOM 617 C C . GLY A 1 81 ? 1.690 1.483 17.079 1.00 79.00 81 GLY A C 1
ATOM 618 O O . GLY A 1 81 ? 1.616 2.579 16.538 1.00 79.00 81 GLY A O 1
ATOM 619 N N . GLU A 1 82 ? 1.434 0.328 16.446 1.00 81.19 82 GLU A N 1
ATOM 620 C CA . GLU A 1 82 ? 1.143 0.247 15.010 1.00 81.19 82 GLU A CA 1
ATOM 621 C C . GLU A 1 82 ? -0.137 1.000 14.640 1.00 81.19 82 GLU A C 1
ATOM 623 O O . GLU A 1 82 ? -1.190 0.833 15.269 1.00 81.19 82 GLU A O 1
ATOM 628 N N . ARG A 1 83 ? -0.065 1.776 13.559 1.00 84.44 83 ARG A N 1
ATOM 629 C CA . ARG A 1 83 ? -1.199 2.480 12.971 1.00 84.44 83 ARG A CA 1
ATOM 630 C C . ARG A 1 83 ? -1.462 1.971 11.567 1.00 84.44 83 ARG A C 1
ATOM 632 O O . ARG A 1 83 ? -0.585 1.910 10.703 1.00 84.44 83 ARG A O 1
ATOM 639 N N . ARG A 1 84 ? -2.728 1.638 11.324 1.00 85.50 84 ARG A N 1
ATOM 640 C CA . ARG A 1 84 ? -3.225 1.268 9.999 1.00 85.50 84 ARG A CA 1
ATOM 641 C C . ARG A 1 84 ? -4.351 2.191 9.599 1.00 85.50 84 ARG A C 1
ATOM 643 O O . ARG A 1 84 ? -5.229 2.488 10.409 1.00 85.50 84 ARG A O 1
ATOM 650 N N . VAL A 1 85 ? -4.327 2.607 8.341 1.00 87.31 85 VAL A N 1
ATOM 651 C CA . VAL A 1 85 ? -5.374 3.441 7.760 1.00 87.31 85 VAL A CA 1
ATOM 652 C C . VAL A 1 85 ? -6.117 2.627 6.717 1.00 87.31 85 VAL A C 1
ATOM 654 O O . VAL A 1 85 ? -5.515 1.957 5.879 1.00 87.31 85 VAL A O 1
ATOM 657 N N . VAL A 1 86 ? -7.446 2.660 6.794 1.00 88.44 86 VAL A N 1
ATOM 658 C CA . VAL A 1 86 ? -8.321 1.938 5.874 1.00 88.44 86 VAL A CA 1
ATOM 659 C C . VAL A 1 86 ? -9.254 2.935 5.216 1.00 88.44 86 VAL A C 1
ATOM 661 O O . VAL A 1 86 ? -10.077 3.563 5.879 1.00 88.44 86 VAL A O 1
ATOM 664 N N . LEU A 1 87 ? -9.148 3.042 3.895 1.00 89.69 87 LEU A N 1
ATOM 665 C CA . LEU A 1 87 ? -10.096 3.796 3.093 1.00 89.69 87 LEU A CA 1
ATOM 666 C C . LEU A 1 87 ? -11.325 2.921 2.811 1.00 89.69 87 LEU A C 1
ATOM 668 O O . LEU A 1 87 ? -11.227 1.876 2.161 1.00 89.69 87 LEU A O 1
ATOM 672 N N . LEU A 1 88 ? -12.482 3.349 3.311 1.00 90.75 88 LEU A N 1
ATOM 673 C CA . LEU A 1 88 ? -13.767 2.681 3.112 1.00 90.75 88 LEU A CA 1
ATOM 674 C C . LEU A 1 88 ? -14.686 3.575 2.286 1.00 90.75 88 LEU A C 1
ATOM 676 O O . LEU A 1 88 ? -14.788 4.777 2.532 1.00 90.75 88 LEU A O 1
ATOM 680 N N . ARG A 1 89 ? -15.391 2.984 1.321 1.00 90.62 89 ARG A N 1
ATOM 681 C CA . ARG A 1 89 ? -16.394 3.714 0.547 1.00 90.62 89 ARG A CA 1
ATOM 682 C C . ARG A 1 89 ? -17.683 3.781 1.354 1.00 90.62 89 ARG A C 1
ATOM 684 O O . ARG A 1 89 ? -18.197 2.749 1.770 1.00 90.62 89 ARG A O 1
ATOM 691 N N . VAL A 1 90 ? -18.231 4.973 1.548 1.00 90.06 90 VAL A N 1
ATOM 692 C CA . VAL A 1 90 ? -19.509 5.138 2.249 1.00 90.06 90 VAL A CA 1
ATOM 693 C C . VAL A 1 90 ? -20.663 4.990 1.258 1.00 90.06 90 VAL A C 1
ATOM 695 O O . VAL A 1 90 ? -20.714 5.689 0.246 1.00 90.06 90 VAL A O 1
ATOM 698 N N . GLU A 1 91 ? -21.594 4.086 1.560 1.00 85.50 91 GLU A N 1
ATOM 699 C CA . GLU A 1 91 ? -22.854 3.908 0.834 1.00 85.50 91 GLU A CA 1
ATOM 700 C C . GLU A 1 91 ? -24.012 4.010 1.837 1.00 85.50 91 GLU A C 1
ATOM 702 O O . GLU A 1 91 ? -24.291 3.068 2.576 1.00 85.50 91 GLU A O 1
ATOM 707 N N . GLY A 1 92 ? -24.666 5.174 1.888 1.00 84.12 92 GLY A N 1
ATOM 708 C CA . GLY A 1 92 ? -25.731 5.459 2.855 1.00 84.12 92 GLY A CA 1
ATOM 709 C C . GLY A 1 92 ? -25.225 5.793 4.264 1.00 84.12 92 GLY A C 1
ATOM 710 O O . GLY A 1 92 ? -24.047 6.072 4.471 1.00 84.12 92 GLY A O 1
ATOM 711 N N . GLU A 1 93 ? -26.137 5.778 5.235 1.00 83.00 93 GLU A N 1
ATOM 712 C CA . GLU A 1 93 ? -25.897 6.206 6.623 1.00 83.00 93 GLU A CA 1
ATOM 713 C C . GLU A 1 93 ? -25.795 5.007 7.580 1.00 83.00 93 GLU A C 1
ATOM 715 O O . GLU A 1 93 ? -26.505 4.905 8.578 1.00 83.00 93 GLU A O 1
ATOM 720 N N . VAL A 1 94 ? -24.935 4.043 7.245 1.00 88.56 94 VAL A N 1
ATOM 721 C CA . VAL A 1 94 ? -24.713 2.844 8.071 1.00 88.56 94 VAL A CA 1
ATOM 722 C C . VAL A 1 94 ? -23.537 3.098 9.021 1.00 88.56 94 VAL A C 1
ATOM 724 O O . VAL A 1 94 ? -22.506 3.578 8.549 1.00 88.56 94 VAL A O 1
ATOM 727 N N . PRO A 1 95 ? -23.628 2.792 10.330 1.00 93.88 95 PRO A N 1
ATOM 728 C CA . PRO A 1 95 ? -22.489 2.948 11.231 1.00 93.88 95 PRO A CA 1
ATOM 729 C C . PRO A 1 95 ? -21.341 2.003 10.855 1.00 93.88 95 PRO A C 1
ATOM 731 O O . PRO A 1 95 ? -21.558 0.916 10.313 1.00 93.88 95 PRO A O 1
ATOM 734 N N . LEU A 1 96 ? -20.117 2.408 11.192 1.00 96.06 96 LEU A N 1
ATOM 735 C CA . LEU A 1 96 ? -18.943 1.546 11.133 1.00 96.06 96 LEU A CA 1
ATOM 736 C C . LEU A 1 96 ? -18.941 0.622 12.354 1.00 96.06 96 LEU A C 1
ATOM 738 O O . LEU A 1 96 ? -18.852 1.078 13.493 1.00 96.06 96 LEU A O 1
ATOM 742 N N . GLU A 1 97 ? -18.997 -0.680 12.118 1.00 96.25 97 GLU A N 1
ATOM 743 C CA . GLU A 1 97 ? -18.767 -1.695 13.138 1.00 96.25 97 GLU A CA 1
ATOM 744 C C . GLU A 1 97 ? -17.281 -2.057 13.180 1.00 96.25 97 GLU A C 1
ATOM 746 O O . GLU A 1 97 ? -16.679 -2.400 12.160 1.00 96.25 97 GLU A O 1
ATOM 751 N N . VAL A 1 98 ? -16.696 -2.001 14.373 1.00 95.12 98 VAL A N 1
ATOM 752 C CA . VAL A 1 98 ? -15.333 -2.456 14.645 1.00 95.12 98 VAL A CA 1
ATOM 753 C C . VAL A 1 98 ? -15.407 -3.560 15.683 1.00 95.12 98 VAL A C 1
ATOM 755 O O . VAL A 1 98 ? -15.802 -3.321 16.823 1.00 95.12 98 VAL A O 1
ATOM 758 N N . GLU A 1 99 ? -15.015 -4.764 15.291 1.00 94.06 99 GLU A N 1
ATOM 759 C CA . GLU A 1 99 ? -14.827 -5.890 16.198 1.00 94.06 99 GLU A CA 1
ATOM 760 C C . GLU A 1 99 ? -13.329 -6.129 16.374 1.00 94.06 99 GLU A C 1
ATOM 762 O O . GLU A 1 99 ? -12.634 -6.504 15.433 1.00 94.06 99 GLU A O 1
ATOM 767 N N . GLU A 1 100 ? -12.832 -5.926 17.586 1.00 91.56 100 GLU A N 1
ATOM 768 C CA . GLU A 1 100 ? -11.479 -6.289 17.986 1.00 91.56 100 GLU A CA 1
ATOM 769 C C . GLU A 1 100 ? -11.494 -7.641 18.697 1.00 91.56 100 GLU A C 1
ATOM 771 O O . GLU A 1 100 ? -12.361 -7.934 19.527 1.00 91.56 100 GLU A O 1
ATOM 776 N N . ARG A 1 101 ? -10.502 -8.479 18.400 1.00 87.81 101 ARG A N 1
ATOM 777 C CA . ARG A 1 101 ? -10.308 -9.748 19.100 1.00 87.81 101 ARG A CA 1
ATOM 778 C C . ARG A 1 101 ? -9.172 -9.598 20.096 1.00 87.81 101 ARG A C 1
ATOM 780 O O . ARG A 1 101 ? -8.096 -9.136 19.748 1.00 87.81 101 ARG A O 1
ATOM 787 N N . THR A 1 102 ? -9.382 -10.043 21.324 1.00 85.38 102 THR A N 1
ATOM 788 C CA . THR A 1 102 ? -8.372 -10.042 22.390 1.00 85.38 102 THR A CA 1
ATOM 789 C C . THR A 1 102 ? -8.195 -11.461 22.935 1.00 85.38 102 THR A C 1
ATOM 791 O O . THR A 1 102 ? -9.068 -12.309 22.715 1.00 85.38 102 THR A O 1
ATOM 794 N N . PRO A 1 103 ? -7.121 -11.743 23.696 1.00 80.56 103 PRO A N 1
ATOM 795 C CA . PRO A 1 103 ? -6.993 -13.010 24.418 1.00 80.56 103 PRO A CA 1
ATOM 796 C C . PRO A 1 103 ? -8.169 -13.315 25.362 1.00 80.56 103 PRO A C 1
ATOM 798 O O . PRO A 1 103 ? -8.420 -14.477 25.666 1.00 80.56 103 PRO A O 1
ATOM 801 N N . HIS A 1 104 ? -8.906 -12.290 25.804 1.00 84.88 104 HIS A N 1
ATOM 802 C CA . HIS A 1 104 ? -10.027 -12.412 26.740 1.00 84.88 104 HIS A CA 1
ATOM 803 C C . HIS A 1 104 ? -11.399 -12.503 26.057 1.00 84.88 104 HIS A C 1
ATOM 805 O O . HIS A 1 104 ? -12.406 -12.688 26.737 1.00 84.88 104 HIS A O 1
ATOM 811 N N . GLY A 1 105 ? -11.461 -12.380 24.728 1.00 86.62 105 GLY A N 1
ATOM 812 C CA . GLY A 1 105 ? -12.707 -12.430 23.965 1.00 86.62 105 GLY A CA 1
ATOM 813 C C . GLY A 1 105 ? -12.819 -11.332 22.911 1.00 86.62 105 GLY A C 1
ATOM 814 O O . GLY A 1 105 ? -11.844 -10.656 22.577 1.00 86.62 105 GLY A O 1
ATOM 815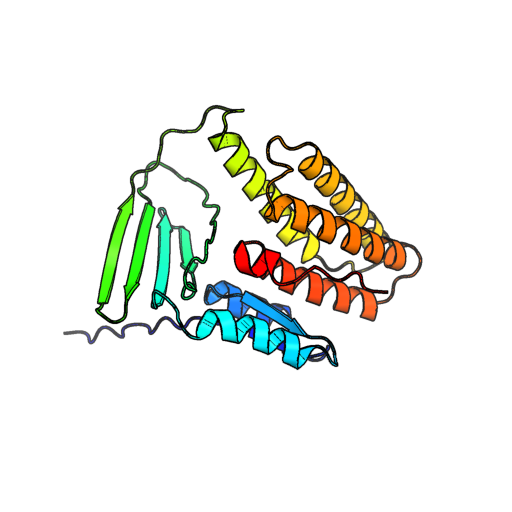 N N . LYS A 1 106 ? -14.024 -11.181 22.358 1.00 91.06 106 LYS A N 1
ATOM 816 C CA . LYS A 1 106 ? -14.343 -10.193 21.320 1.00 91.06 106 LYS A CA 1
ATOM 817 C C . LYS A 1 106 ? -14.890 -8.911 21.941 1.00 91.06 106 LYS A C 1
ATOM 819 O O . LYS A 1 106 ? -15.702 -8.973 22.860 1.00 91.06 106 LYS A O 1
ATOM 824 N N . VAL A 1 107 ? -14.474 -7.769 21.406 1.00 92.50 107 VAL A N 1
ATOM 825 C CA . VAL A 1 107 ? -14.964 -6.442 21.781 1.00 92.50 107 VAL A CA 1
ATOM 826 C C . VAL A 1 107 ? -15.498 -5.766 20.527 1.00 92.50 107 VAL A C 1
ATOM 828 O O . VAL A 1 107 ? -14.729 -5.446 19.626 1.00 92.50 107 VAL A O 1
ATOM 831 N N . SER A 1 108 ? -16.806 -5.526 20.479 1.00 94.81 108 SER A N 1
ATOM 832 C CA . SER A 1 108 ? -17.455 -4.858 19.346 1.00 94.81 108 SER A CA 1
ATOM 833 C C . SER A 1 108 ? -17.876 -3.444 19.722 1.00 94.81 108 SER A C 1
ATOM 835 O O . SER A 1 108 ? -18.397 -3.203 20.813 1.00 94.81 108 SER A O 1
ATOM 837 N N . ARG A 1 109 ? -17.648 -2.497 18.813 1.00 95.88 109 ARG A N 1
ATOM 838 C CA . ARG A 1 109 ? -18.041 -1.093 18.951 1.00 95.88 109 ARG A CA 1
ATOM 839 C C . ARG A 1 109 ? -18.670 -0.607 17.654 1.00 95.88 109 ARG A C 1
ATOM 841 O O . ARG A 1 109 ? -18.201 -0.940 16.569 1.00 95.88 109 ARG A O 1
ATOM 848 N N . LEU A 1 110 ? -19.715 0.202 17.786 1.00 95.94 110 LEU A N 1
ATOM 849 C CA . LEU A 1 110 ? -20.358 0.885 16.670 1.00 95.94 110 LEU A CA 1
ATOM 850 C C . LEU A 1 110 ? -19.963 2.356 16.699 1.00 95.94 110 LEU A C 1
ATOM 852 O O . LEU A 1 110 ? -20.103 3.020 17.726 1.00 95.94 110 LEU A O 1
ATOM 856 N N . PHE A 1 111 ? -19.493 2.856 15.564 1.00 94.88 111 PHE A N 1
ATOM 857 C CA . PHE A 1 111 ? -19.120 4.247 15.374 1.00 94.88 111 PHE A CA 1
ATOM 858 C C . PHE A 1 111 ? -20.082 4.883 14.367 1.00 94.88 111 PHE A C 1
ATOM 860 O O . PHE A 1 111 ? -20.159 4.417 13.225 1.00 94.88 111 PHE A O 1
ATOM 867 N N . PRO A 1 112 ? -20.836 5.928 14.755 1.00 93.50 112 PRO A N 1
ATOM 868 C CA . PRO A 1 112 ? -21.614 6.688 13.789 1.00 93.50 112 PRO A CA 1
ATOM 869 C C . PRO A 1 112 ? -20.671 7.343 12.777 1.00 93.50 112 PRO A C 1
ATOM 871 O O . PRO A 1 112 ? -19.544 7.718 13.114 1.00 93.50 112 PRO A O 1
ATOM 874 N N . LEU A 1 113 ? -21.130 7.479 11.534 1.00 91.38 113 LEU A N 1
ATOM 875 C CA . LEU A 1 113 ? -20.340 8.162 10.518 1.00 91.38 113 LEU A CA 1
ATOM 876 C C . LEU A 1 113 ? -20.241 9.656 10.849 1.00 91.38 113 LEU A C 1
ATOM 878 O O . LEU A 1 113 ? -21.250 10.265 11.220 1.00 91.38 113 LEU A O 1
ATOM 882 N N . PRO A 1 114 ? -19.049 10.260 10.714 1.00 89.69 114 PRO A N 1
ATOM 883 C CA . PRO A 1 114 ? -18.909 11.697 10.870 1.00 89.69 114 PRO A CA 1
ATOM 884 C C . PRO A 1 114 ? -19.658 12.433 9.746 1.00 89.69 114 PRO A C 1
ATOM 886 O O . PRO A 1 114 ? -19.896 11.861 8.675 1.00 89.69 114 PRO A O 1
ATOM 889 N N . PRO A 1 115 ? -20.008 13.716 9.947 1.00 89.56 115 PRO A N 1
ATOM 890 C CA . PRO A 1 115 ? -20.523 14.540 8.865 1.00 89.56 115 PRO A CA 1
ATOM 891 C C . PRO A 1 115 ? -19.503 14.626 7.726 1.00 89.56 115 PRO A C 1
ATOM 893 O O . PRO A 1 115 ? -18.290 14.535 7.930 1.00 89.56 115 PRO A O 1
ATOM 896 N N . ARG A 1 116 ? -19.997 14.836 6.505 1.00 90.31 116 ARG A N 1
ATOM 897 C CA . ARG A 1 116 ? -19.134 14.957 5.330 1.00 90.31 116 ARG A CA 1
ATOM 898 C C . ARG A 1 116 ? -18.183 16.146 5.484 1.00 90.31 116 ARG A C 1
ATOM 900 O O . ARG A 1 116 ? -18.627 17.282 5.639 1.00 90.31 116 ARG A O 1
ATOM 907 N N . ALA A 1 117 ? -16.886 15.877 5.355 1.00 92.75 117 ALA A N 1
ATOM 908 C CA . ALA A 1 117 ? -15.862 16.911 5.332 1.00 92.75 117 ALA A CA 1
ATOM 909 C C . ALA A 1 117 ? -16.077 17.870 4.137 1.00 92.75 117 ALA A C 1
ATOM 911 O O . ALA A 1 117 ? -16.235 17.401 3.001 1.00 92.75 117 ALA A O 1
ATOM 912 N N . PRO A 1 118 ? -16.088 19.200 4.354 1.00 94.94 118 PRO A N 1
ATOM 913 C CA . PRO A 1 118 ? -16.123 20.174 3.268 1.00 94.94 118 PRO A CA 1
ATOM 914 C C . PRO A 1 118 ? -14.896 20.049 2.362 1.00 94.94 118 PRO A C 1
ATOM 916 O O . PRO A 1 118 ? -13.794 19.786 2.837 1.00 94.94 118 PRO A O 1
ATOM 919 N N . LYS A 1 119 ? -15.064 20.289 1.059 1.00 95.00 119 LYS A N 1
ATOM 920 C CA . LYS A 1 119 ? -13.944 20.244 0.110 1.00 95.00 119 LYS A CA 1
ATOM 921 C C . LYS A 1 119 ? -12.862 21.258 0.504 1.00 95.00 119 LYS A C 1
ATOM 923 O O . LYS A 1 119 ? -13.173 22.427 0.716 1.00 95.00 119 LYS A O 1
ATOM 928 N N . GLY A 1 120 ? -11.610 20.805 0.564 1.00 93.88 120 GLY A N 1
ATOM 929 C CA . GLY A 1 120 ? -10.457 21.625 0.956 1.00 93.88 120 GLY A CA 1
ATOM 930 C C . GLY A 1 120 ? -10.262 21.789 2.468 1.00 93.88 120 GLY A C 1
ATOM 931 O O . GLY A 1 120 ? -9.405 22.559 2.890 1.00 93.88 120 GLY A O 1
ATOM 932 N N . SER A 1 121 ? -11.053 21.106 3.302 1.00 96.00 121 SER A N 1
ATOM 933 C CA . SER A 1 121 ? -10.792 21.051 4.743 1.00 96.00 121 SER A CA 1
ATOM 934 C C . SER A 1 121 ? -9.606 20.124 5.069 1.00 96.00 121 SER A C 1
ATOM 936 O O . SER A 1 121 ? -9.234 19.284 4.245 1.00 96.00 121 SER A O 1
ATOM 938 N N . PRO A 1 122 ? -9.029 20.203 6.284 1.00 94.75 122 PRO A N 1
ATOM 939 C CA . PRO A 1 122 ? -7.991 19.265 6.718 1.00 94.75 122 PRO A CA 1
ATOM 940 C C . PRO A 1 122 ? -8.409 17.789 6.601 1.00 94.75 122 PRO A C 1
ATOM 942 O O . PRO A 1 122 ? -7.658 16.984 6.056 1.00 94.75 122 PRO A O 1
ATOM 945 N N . ASP A 1 123 ? -9.630 17.446 7.025 1.00 93.56 123 ASP A N 1
ATOM 946 C CA . ASP A 1 123 ? -10.157 16.076 6.932 1.00 93.56 123 ASP A CA 1
ATOM 947 C C . ASP A 1 123 ? -10.360 15.630 5.478 1.00 93.56 123 ASP A C 1
ATOM 949 O O . ASP A 1 123 ? -10.133 14.469 5.141 1.00 93.56 123 ASP A O 1
ATOM 953 N N . TRP A 1 124 ? -10.747 16.556 4.595 1.00 94.88 124 TRP A N 1
ATOM 954 C CA . TRP A 1 124 ? -10.846 16.286 3.162 1.00 94.88 124 TRP A CA 1
ATOM 955 C C . TRP A 1 124 ? -9.479 15.946 2.563 1.00 94.88 124 TRP A C 1
ATOM 957 O O . TRP A 1 124 ? -9.357 14.958 1.844 1.00 94.88 124 TRP A O 1
ATOM 967 N N . HIS A 1 125 ? -8.441 16.709 2.910 1.00 96.19 125 HIS A N 1
ATOM 968 C CA . HIS A 1 125 ? -7.079 16.445 2.446 1.00 96.19 125 HIS A CA 1
ATOM 969 C C . HIS A 1 125 ? -6.497 15.140 2.997 1.00 96.19 125 HIS A C 1
ATOM 971 O O . HIS A 1 125 ? -5.705 14.496 2.315 1.00 96.19 125 HIS A O 1
ATOM 977 N N . LEU A 1 126 ? -6.895 14.705 4.197 1.00 94.25 126 LEU A N 1
ATOM 978 C CA . LEU A 1 126 ? -6.530 13.374 4.691 1.00 94.25 126 LEU A CA 1
ATOM 979 C C . LEU A 1 126 ? -7.107 12.277 3.789 1.00 94.25 126 LEU A C 1
ATOM 981 O O . LEU A 1 126 ? -6.373 11.384 3.375 1.00 94.25 126 LEU A O 1
ATOM 985 N N . VAL A 1 127 ? -8.389 12.368 3.426 1.00 94.00 127 VAL A N 1
ATOM 986 C CA . VAL A 1 127 ? -9.023 11.396 2.520 1.00 94.00 127 VAL A CA 1
ATOM 987 C C . VAL A 1 127 ? -8.395 11.441 1.125 1.00 94.00 127 VAL A C 1
ATOM 989 O O . VAL A 1 127 ? -8.077 10.387 0.578 1.00 94.00 127 VAL A O 1
ATOM 992 N N . GLU A 1 128 ? -8.162 12.635 0.566 1.00 95.88 128 GLU A N 1
ATOM 993 C CA . GLU A 1 128 ? -7.474 12.791 -0.726 1.00 95.88 128 GLU A CA 1
ATOM 994 C C . GLU A 1 128 ? -6.083 12.151 -0.714 1.00 95.88 128 GLU A C 1
ATOM 996 O O . GLU A 1 128 ? -5.723 11.451 -1.663 1.00 95.88 128 GLU A O 1
ATOM 1001 N N . LEU A 1 129 ? -5.313 12.333 0.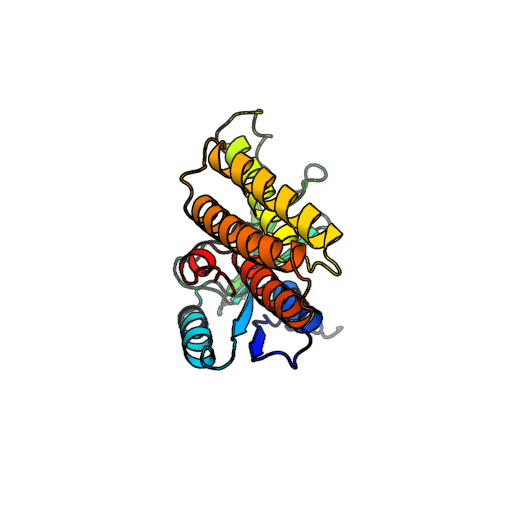365 1.00 95.56 129 LEU A N 1
ATOM 1002 C CA . LEU A 1 129 ? -4.009 11.697 0.501 1.00 95.56 129 LEU A CA 1
ATOM 1003 C C . LEU A 1 129 ? -4.127 10.167 0.496 1.00 95.56 129 LEU A C 1
ATOM 1005 O O . LEU A 1 129 ? -3.389 9.513 -0.238 1.00 95.56 129 LEU A O 1
ATOM 1009 N N . GLU A 1 130 ? -5.054 9.583 1.261 1.00 94.88 130 GLU A N 1
ATOM 1010 C CA . GLU A 1 130 ? -5.242 8.124 1.268 1.00 94.88 130 GLU A CA 1
ATOM 1011 C C . GLU A 1 130 ? -5.678 7.583 -0.106 1.00 94.88 130 GLU A C 1
ATOM 1013 O O . GLU A 1 130 ? -5.262 6.490 -0.498 1.00 94.88 130 GLU A O 1
ATOM 1018 N N . GLU A 1 131 ? -6.460 8.343 -0.883 1.00 95.25 131 GLU A N 1
ATOM 1019 C CA . GLU A 1 131 ? -6.782 7.974 -2.268 1.00 95.25 131 GLU A CA 1
ATOM 1020 C C . GLU A 1 131 ? -5.541 7.961 -3.170 1.00 95.25 131 GLU A C 1
ATOM 1022 O O . GLU A 1 131 ? -5.374 7.033 -3.971 1.00 95.25 131 GLU A O 1
ATOM 1027 N N . LEU A 1 132 ? -4.654 8.954 -3.029 1.00 96.44 132 LEU A N 1
ATOM 1028 C CA . LEU A 1 132 ? -3.385 9.011 -3.759 1.00 96.44 132 LEU A CA 1
ATOM 1029 C C . LEU A 1 132 ? -2.452 7.861 -3.356 1.00 96.44 132 LEU A C 1
ATOM 1031 O O . LEU A 1 132 ? -1.880 7.213 -4.233 1.00 96.44 132 LEU A O 1
ATOM 1035 N N . LEU A 1 133 ? -2.350 7.551 -2.058 1.00 94.62 133 LEU A N 1
ATOM 1036 C CA . LEU A 1 133 ? -1.579 6.408 -1.559 1.00 94.62 133 LEU A CA 1
ATOM 1037 C C . LEU A 1 133 ? -2.115 5.087 -2.133 1.00 94.62 133 LEU A C 1
ATOM 1039 O O . LEU A 1 133 ? -1.346 4.262 -2.629 1.00 94.62 133 LEU A O 1
ATOM 1043 N N . ALA A 1 134 ? -3.440 4.907 -2.153 1.00 93.19 134 ALA A N 1
ATOM 1044 C CA . ALA A 1 134 ? -4.074 3.730 -2.742 1.00 93.19 134 ALA A CA 1
ATOM 1045 C C . ALA A 1 134 ? -3.868 3.649 -4.267 1.00 93.19 134 ALA A C 1
ATOM 1047 O O . ALA A 1 134 ? -3.729 2.552 -4.814 1.00 93.19 134 ALA A O 1
ATOM 1048 N N . ALA A 1 135 ? -3.847 4.786 -4.969 1.00 95.88 135 ALA A N 1
ATOM 1049 C CA . ALA A 1 135 ? -3.507 4.839 -6.389 1.00 95.88 135 ALA A CA 1
ATOM 1050 C C . ALA A 1 135 ? -2.045 4.447 -6.637 1.00 95.88 135 ALA A C 1
ATOM 1052 O O . ALA A 1 135 ? -1.782 3.646 -7.533 1.00 95.88 135 ALA A O 1
ATOM 1053 N N . GLY A 1 136 ? -1.119 4.925 -5.804 1.00 95.81 136 GLY A N 1
ATOM 1054 C CA . GLY A 1 136 ? 0.294 4.554 -5.862 1.00 95.81 136 GLY A CA 1
ATOM 1055 C C . GLY A 1 136 ? 0.522 3.072 -5.607 1.00 95.81 136 GLY A C 1
ATOM 1056 O O . GLY A 1 136 ? 1.238 2.430 -6.367 1.00 95.81 136 GLY A O 1
ATOM 1057 N N . ALA A 1 137 ? -0.162 2.495 -4.617 1.00 93.06 137 ALA A N 1
ATOM 1058 C CA . ALA A 1 137 ? -0.119 1.060 -4.349 1.00 93.06 137 ALA A CA 1
ATOM 1059 C C . ALA A 1 137 ? -0.544 0.229 -5.576 1.00 93.06 137 ALA A C 1
ATOM 1061 O O . ALA A 1 137 ? 0.131 -0.734 -5.938 1.00 93.06 137 ALA A O 1
ATOM 1062 N N . ARG A 1 138 ? -1.635 0.620 -6.254 1.00 94.19 138 ARG A N 1
ATOM 1063 C CA . ARG A 1 138 ? -2.089 -0.047 -7.489 1.00 94.19 138 ARG A CA 1
ATOM 1064 C C . ARG A 1 138 ? -1.080 0.097 -8.624 1.00 94.19 138 ARG A C 1
ATOM 1066 O O . ARG A 1 138 ? -0.839 -0.871 -9.334 1.00 94.19 138 ARG A O 1
ATOM 1073 N N . LEU A 1 139 ? -0.503 1.286 -8.779 1.00 96.56 139 LEU A N 1
ATOM 1074 C CA . LEU A 1 139 ? 0.460 1.567 -9.836 1.00 96.56 139 LEU A CA 1
ATOM 1075 C C . LEU A 1 139 ? 1.772 0.798 -9.641 1.00 96.56 139 LEU A C 1
ATOM 1077 O O . LEU A 1 139 ? 2.268 0.202 -10.589 1.00 96.56 139 LEU A O 1
ATOM 1081 N N . LEU A 1 140 ? 2.301 0.755 -8.415 1.00 94.94 140 LEU A N 1
ATOM 1082 C CA . LEU A 1 140 ? 3.507 -0.009 -8.085 1.00 94.94 140 LEU A CA 1
ATOM 1083 C C . LEU A 1 140 ? 3.303 -1.516 -8.285 1.00 94.94 140 LEU A C 1
ATOM 1085 O O . LEU A 1 140 ? 4.238 -2.211 -8.657 1.00 94.94 140 LEU A O 1
ATOM 1089 N N . ALA A 1 141 ? 2.093 -2.033 -8.060 1.00 92.50 141 ALA A N 1
ATOM 1090 C CA . ALA A 1 141 ? 1.783 -3.445 -8.278 1.00 92.50 141 ALA A CA 1
ATOM 1091 C C . ALA A 1 141 ? 1.630 -3.834 -9.765 1.00 92.50 141 ALA A C 1
ATOM 1093 O O . ALA A 1 141 ? 1.543 -5.030 -10.062 1.00 92.50 141 ALA A O 1
ATOM 1094 N N . ALA A 1 142 ? 1.585 -2.864 -10.686 1.00 94.06 142 ALA A N 1
ATOM 1095 C CA . ALA A 1 142 ? 1.451 -3.120 -12.116 1.00 94.06 142 ALA A CA 1
ATOM 1096 C C . ALA A 1 142 ? 2.751 -3.682 -12.717 1.00 94.06 142 ALA A C 1
ATOM 1098 O O . ALA A 1 142 ? 3.850 -3.226 -12.405 1.00 94.06 142 ALA A O 1
ATOM 1099 N N . GLU A 1 143 ? 2.612 -4.659 -13.615 1.00 94.88 143 GLU A N 1
ATOM 1100 C CA . GLU A 1 143 ? 3.725 -5.253 -14.358 1.00 94.88 143 GLU A CA 1
ATOM 1101 C C . GLU A 1 143 ? 3.619 -4.862 -15.837 1.00 94.88 143 GLU A C 1
ATOM 1103 O O . GLU A 1 143 ? 2.657 -5.286 -16.485 1.00 94.88 143 GLU A O 1
ATOM 1108 N N . PRO A 1 144 ? 4.569 -4.086 -16.390 1.00 95.75 144 PRO A N 1
ATOM 1109 C CA . PRO A 1 144 ? 4.584 -3.827 -17.823 1.00 95.75 1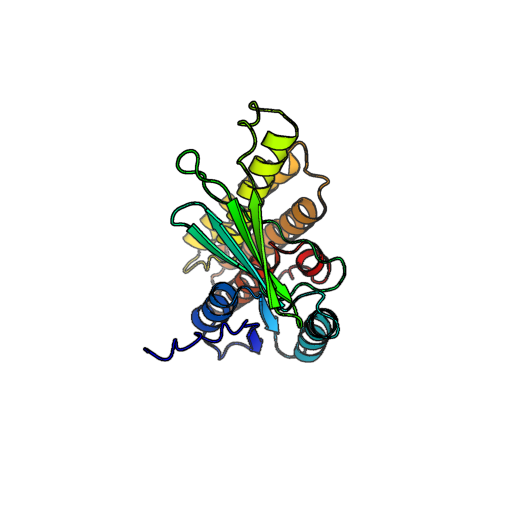44 PRO A CA 1
ATOM 1110 C C . PRO A 1 144 ? 4.902 -5.108 -18.598 1.00 95.75 144 PRO A C 1
ATOM 1112 O O . PRO A 1 144 ? 5.851 -5.823 -18.268 1.00 95.75 144 PRO A O 1
ATOM 1115 N N . GLN A 1 145 ? 4.157 -5.354 -19.670 1.00 96.38 145 GLN A N 1
ATOM 1116 C CA . GLN A 1 145 ? 4.357 -6.502 -20.558 1.00 96.38 145 GLN A CA 1
ATOM 1117 C C . GLN A 1 145 ? 5.240 -6.169 -21.768 1.00 96.38 145 GLN A C 1
ATOM 1119 O O . GLN A 1 145 ? 5.784 -7.067 -22.410 1.00 96.38 145 GLN A O 1
ATOM 1124 N N . ASP A 1 146 ? 5.427 -4.881 -22.065 1.00 97.44 146 ASP A N 1
ATOM 1125 C CA . ASP A 1 146 ? 6.285 -4.416 -23.150 1.00 97.44 146 ASP A CA 1
ATOM 1126 C C . ASP A 1 146 ? 6.858 -3.000 -22.915 1.00 97.44 146 ASP A C 1
ATOM 1128 O O . ASP A 1 146 ? 6.726 -2.393 -21.845 1.00 97.44 146 ASP A O 1
ATOM 1132 N N . LYS A 1 147 ? 7.551 -2.469 -23.933 1.00 97.88 147 LYS A N 1
ATOM 1133 C CA . LYS A 1 147 ? 8.170 -1.135 -23.891 1.00 97.88 147 LYS A CA 1
ATOM 1134 C C . LYS A 1 147 ? 7.153 0.002 -23.825 1.00 97.88 147 LYS A C 1
ATOM 1136 O O . LYS A 1 147 ? 7.449 1.019 -23.199 1.00 97.88 147 LYS A O 1
ATOM 1141 N N . GLU A 1 148 ? 6.021 -0.117 -24.510 1.00 97.69 148 GLU A N 1
ATOM 1142 C CA . GLU A 1 148 ? 5.018 0.947 -24.579 1.00 97.69 148 GLU A CA 1
ATOM 1143 C C . GLU A 1 148 ? 4.232 1.020 -23.271 1.00 97.69 148 GLU A C 1
ATOM 1145 O O . GLU A 1 148 ? 4.063 2.109 -22.719 1.00 97.69 148 GLU A O 1
ATOM 1150 N N . GLU A 1 149 ? 3.881 -0.126 -22.691 1.00 97.69 149 GLU A N 1
ATOM 1151 C CA . GLU A 1 149 ? 3.323 -0.195 -21.342 1.00 97.69 149 GLU A CA 1
ATOM 1152 C C . GLU A 1 149 ? 4.300 0.357 -20.300 1.00 97.69 149 GLU A C 1
ATOM 1154 O O . GLU A 1 149 ? 3.906 1.159 -19.452 1.00 97.69 149 GLU A O 1
ATOM 1159 N N . ALA A 1 150 ? 5.594 0.025 -20.392 1.00 97.69 150 ALA A N 1
ATOM 1160 C CA . ALA A 1 150 ? 6.602 0.589 -19.494 1.00 97.69 150 ALA A CA 1
ATOM 1161 C C . ALA A 1 150 ? 6.688 2.124 -19.601 1.00 97.69 150 ALA A C 1
ATOM 1163 O O . ALA A 1 150 ? 6.816 2.808 -18.582 1.00 97.69 150 ALA A O 1
ATOM 1164 N N . LYS A 1 151 ? 6.580 2.696 -20.811 1.00 98.19 151 LYS A N 1
ATOM 1165 C CA . LYS A 1 151 ? 6.511 4.157 -21.000 1.00 98.19 151 LYS A CA 1
ATOM 1166 C C . LYS A 1 151 ? 5.247 4.748 -20.378 1.00 98.19 151 LYS A C 1
ATOM 1168 O O . LYS A 1 151 ? 5.343 5.768 -19.696 1.00 98.19 151 LYS A O 1
ATOM 1173 N N . ALA A 1 152 ? 4.093 4.120 -20.597 1.00 98.25 152 ALA A N 1
ATOM 1174 C CA . ALA A 1 152 ? 2.813 4.588 -20.079 1.00 98.25 152 ALA A CA 1
ATOM 1175 C C . ALA A 1 152 ? 2.786 4.574 -18.543 1.00 98.25 152 ALA A C 1
ATOM 1177 O O . ALA A 1 152 ? 2.474 5.592 -17.925 1.00 98.25 152 ALA A O 1
ATOM 1178 N N . LEU A 1 153 ? 3.196 3.464 -17.922 1.00 98.12 153 LEU A N 1
ATOM 1179 C CA . LEU A 1 153 ? 3.299 3.350 -16.465 1.00 98.12 153 LEU A CA 1
ATOM 1180 C C . LEU A 1 153 ? 4.306 4.349 -15.891 1.00 98.12 153 LEU A C 1
ATOM 1182 O O . LEU A 1 153 ? 4.069 4.921 -14.829 1.00 98.12 153 LEU A O 1
ATOM 1186 N N . ARG A 1 154 ? 5.412 4.611 -16.602 1.00 98.12 154 ARG A N 1
ATOM 1187 C CA . ARG A 1 154 ? 6.402 5.599 -16.162 1.00 98.12 154 ARG A CA 1
ATOM 1188 C C . ARG A 1 154 ? 5.786 6.987 -16.102 1.00 98.12 154 ARG A C 1
ATOM 1190 O O . ARG A 1 154 ? 6.021 7.693 -15.128 1.00 98.12 154 ARG A O 1
ATOM 1197 N N . GLN A 1 155 ? 5.022 7.373 -17.121 1.00 98.50 155 GLN A N 1
ATOM 1198 C CA . GLN A 1 155 ? 4.355 8.670 -17.122 1.00 98.50 155 GLN A CA 1
ATOM 1199 C C . GLN A 1 155 ? 3.345 8.764 -15.975 1.00 98.50 155 GLN A C 1
ATOM 1201 O O . GLN A 1 155 ? 3.404 9.713 -15.205 1.00 98.50 155 GLN A O 1
ATOM 1206 N N . GLN A 1 156 ? 2.521 7.730 -15.774 1.00 98.50 156 GLN A N 1
ATOM 1207 C CA . GLN A 1 156 ? 1.582 7.681 -14.648 1.00 98.50 156 GLN A CA 1
ATOM 1208 C C . GLN A 1 156 ? 2.287 7.809 -13.288 1.00 98.50 156 GLN A C 1
ATOM 1210 O O . GLN A 1 156 ? 1.764 8.460 -12.384 1.00 98.50 156 GLN A O 1
ATOM 1215 N N . ALA A 1 157 ? 3.476 7.214 -13.135 1.00 98.19 157 ALA A N 1
ATOM 1216 C CA . ALA A 1 157 ? 4.254 7.299 -11.900 1.00 98.19 157 ALA A CA 1
ATOM 1217 C C . ALA A 1 157 ? 4.783 8.715 -11.654 1.00 98.19 157 ALA A C 1
ATOM 1219 O O . ALA A 1 157 ? 4.725 9.191 -10.523 1.00 98.19 157 ALA A O 1
ATOM 1220 N N . LEU A 1 158 ? 5.251 9.395 -12.704 1.00 98.50 158 LEU A N 1
ATOM 1221 C CA . LEU A 1 158 ? 5.700 10.786 -12.625 1.00 98.50 158 LEU A CA 1
ATOM 1222 C C . LEU A 1 158 ? 4.534 11.740 -12.332 1.00 98.50 158 LEU A C 1
ATOM 1224 O O . LEU A 1 158 ? 4.655 12.569 -11.436 1.00 98.50 158 LEU A O 1
ATOM 1228 N N . ASP A 1 159 ? 3.394 11.565 -13.003 1.00 98.50 159 ASP A N 1
ATOM 1229 C CA . ASP A 1 159 ? 2.198 12.387 -12.784 1.00 98.50 159 ASP A CA 1
ATOM 1230 C C . ASP A 1 159 ? 1.671 12.225 -11.348 1.00 98.50 159 ASP A C 1
ATOM 1232 O O . ASP A 1 159 ? 1.285 13.191 -10.688 1.00 98.50 159 ASP A O 1
ATOM 1236 N N . LEU A 1 160 ? 1.654 10.991 -10.828 1.00 98.44 160 LEU A N 1
ATOM 1237 C CA . LEU A 1 160 ? 1.244 10.736 -9.449 1.00 98.44 160 LEU A CA 1
ATOM 1238 C C . LEU A 1 160 ? 2.247 11.307 -8.440 1.00 98.44 160 LEU A C 1
ATOM 1240 O O . LEU A 1 160 ? 1.825 11.845 -7.415 1.00 98.44 160 LEU A O 1
ATOM 1244 N N . LYS A 1 161 ? 3.551 11.212 -8.730 1.00 98.31 161 LYS A N 1
ATOM 1245 C CA . LYS A 1 161 ? 4.611 11.807 -7.911 1.00 98.31 161 LYS A CA 1
ATOM 1246 C C . LYS A 1 161 ? 4.405 13.319 -7.782 1.00 98.31 161 LYS A C 1
ATOM 1248 O O . LYS A 1 161 ? 4.338 13.817 -6.664 1.00 98.31 161 LYS A O 1
ATOM 1253 N N . GLU A 1 162 ? 4.205 14.019 -8.899 1.00 98.38 162 GLU A N 1
ATOM 1254 C CA . GLU A 1 162 ? 3.967 15.469 -8.917 1.00 98.38 162 GLU A CA 1
ATOM 1255 C C . GLU A 1 162 ? 2.711 15.848 -8.115 1.00 98.38 162 GLU A C 1
ATOM 1257 O O . GLU A 1 162 ? 2.724 16.785 -7.316 1.00 98.38 162 GLU A O 1
ATOM 1262 N N . ARG A 1 163 ? 1.627 15.072 -8.252 1.00 98.06 163 ARG A N 1
ATOM 1263 C CA . ARG A 1 163 ? 0.400 15.279 -7.465 1.00 98.06 163 ARG A CA 1
ATOM 1264 C C . ARG A 1 163 ? 0.617 15.107 -5.962 1.00 98.06 163 ARG A C 1
ATOM 1266 O O . ARG A 1 163 ? 0.001 15.838 -5.191 1.00 98.06 163 ARG A O 1
ATOM 1273 N N . LEU A 1 164 ? 1.446 14.148 -5.543 1.00 97.62 164 LEU A N 1
ATOM 1274 C CA . LEU A 1 164 ? 1.798 13.945 -4.134 1.00 97.62 164 LEU A CA 1
ATOM 1275 C C . LEU A 1 164 ? 2.674 15.084 -3.605 1.00 97.62 164 LEU A C 1
ATOM 1277 O O . LEU A 1 164 ? 2.417 15.576 -2.509 1.00 97.62 164 LEU A O 1
ATOM 1281 N N . GLU A 1 165 ? 3.661 15.532 -4.383 1.00 97.62 165 GLU A N 1
ATOM 1282 C CA . GL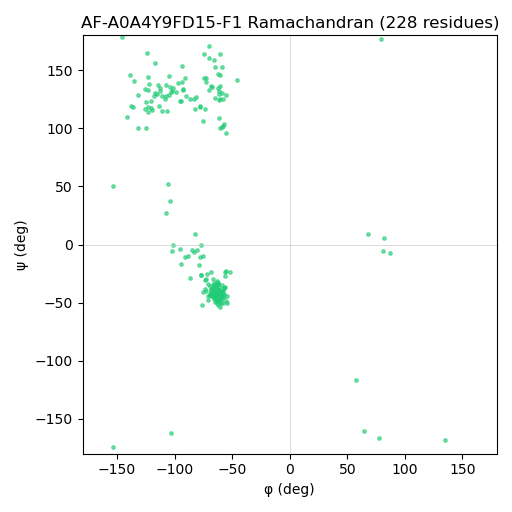U A 1 165 ? 4.542 16.653 -4.029 1.00 97.62 165 GLU A CA 1
ATOM 1283 C C . GLU A 1 165 ? 3.769 17.978 -3.907 1.00 97.62 165 GLU A C 1
ATOM 1285 O O . GLU A 1 165 ? 4.046 18.777 -3.014 1.00 97.62 165 GLU A O 1
ATOM 1290 N N . GLY A 1 166 ? 2.761 18.191 -4.760 1.00 97.31 166 GLY A N 1
ATOM 1291 C CA . GLY A 1 166 ? 1.875 19.358 -4.710 1.00 97.31 166 GLY A CA 1
ATOM 1292 C C . GLY A 1 166 ? 0.745 19.275 -3.676 1.00 97.31 166 GLY A C 1
ATOM 1293 O O . GLY A 1 166 ? -0.017 20.233 -3.528 1.00 97.31 166 GLY A O 1
ATOM 1294 N N . HIS A 1 167 ? 0.587 18.150 -2.972 1.00 97.88 167 HIS A N 1
ATOM 1295 C CA . HIS A 1 167 ? -0.507 17.956 -2.022 1.00 97.88 167 HIS A CA 1
ATOM 1296 C C . HIS A 1 167 ? -0.277 18.756 -0.719 1.00 97.88 167 HIS A C 1
ATOM 1298 O O . HIS A 1 167 ? 0.846 18.784 -0.212 1.00 97.88 167 HIS A O 1
ATOM 1304 N N . PRO A 1 168 ? -1.317 19.332 -0.076 1.00 96.94 168 PRO A N 1
ATOM 1305 C CA . PRO A 1 168 ? -1.166 20.069 1.191 1.00 96.94 168 PRO A CA 1
ATOM 1306 C C . PRO A 1 168 ? -0.514 19.273 2.331 1.00 96.94 168 PRO A C 1
ATOM 1308 O O . PRO A 1 168 ? 0.058 19.844 3.255 1.00 96.94 168 PRO A O 1
ATOM 1311 N N . LEU A 1 169 ? -0.594 17.943 2.260 1.00 95.81 169 LEU A N 1
ATOM 1312 C CA . LEU A 1 169 ? 0.004 17.005 3.214 1.00 95.81 169 LEU A CA 1
ATOM 1313 C C . LEU A 1 169 ? 1.226 16.263 2.644 1.00 95.81 169 LEU A C 1
ATOM 1315 O O . LEU A 1 169 ? 1.519 15.154 3.082 1.00 95.81 169 LEU A O 1
ATOM 1319 N N . ALA A 1 170 ? 1.946 16.846 1.681 1.00 93.69 170 ALA A N 1
ATOM 1320 C CA . ALA A 1 170 ? 3.134 16.237 1.067 1.00 93.69 170 ALA A CA 1
ATOM 1321 C C . ALA A 1 170 ? 4.226 15.853 2.086 1.00 93.69 170 ALA A C 1
ATOM 1323 O O . ALA A 1 170 ? 4.979 14.910 1.866 1.00 93.69 170 ALA A O 1
ATOM 1324 N N . GLN A 1 171 ? 4.289 16.551 3.227 1.00 93.06 171 GLN A N 1
ATOM 1325 C CA . GLN A 1 171 ? 5.236 16.264 4.313 1.00 93.06 171 GLN A CA 1
ATOM 1326 C C . GLN A 1 171 ? 4.839 15.059 5.178 1.00 93.06 171 GLN A C 1
ATOM 1328 O O . GLN A 1 171 ? 5.539 14.725 6.131 1.00 93.06 171 GLN A O 1
ATOM 1333 N N . ASN A 1 172 ? 3.710 14.407 4.887 1.00 92.25 172 ASN A N 1
ATOM 1334 C CA . ASN A 1 172 ? 3.355 13.165 5.552 1.00 92.25 172 ASN A CA 1
ATOM 1335 C C . ASN A 1 172 ? 4.425 12.089 5.251 1.00 92.25 172 ASN A C 1
ATOM 1337 O O . ASN A 1 172 ? 4.740 11.875 4.078 1.00 92.25 172 ASN A O 1
ATOM 1341 N N . PRO A 1 173 ? 4.938 11.360 6.259 1.00 90.81 173 PRO A N 1
ATOM 1342 C CA . PRO A 1 173 ? 5.989 10.364 6.047 1.00 90.81 173 PRO A CA 1
ATOM 1343 C C . PRO A 1 173 ? 5.635 9.279 5.019 1.00 90.81 173 PRO A C 1
ATOM 1345 O O . PRO A 1 173 ? 6.487 8.881 4.227 1.00 90.81 173 PRO A O 1
ATOM 1348 N N . ARG A 1 174 ? 4.371 8.824 4.965 1.00 90.81 174 ARG A N 1
ATOM 1349 C CA . ARG A 1 174 ? 3.922 7.852 3.949 1.00 90.81 174 ARG A CA 1
ATOM 1350 C C . ARG A 1 174 ? 3.875 8.462 2.550 1.00 90.81 174 ARG A C 1
ATOM 1352 O O . ARG A 1 174 ? 4.192 7.772 1.585 1.00 90.81 174 ARG A O 1
ATOM 1359 N N . ALA A 1 175 ? 3.513 9.741 2.433 1.00 93.81 175 ALA A N 1
ATOM 1360 C CA . ALA A 1 175 ? 3.536 10.451 1.155 1.00 93.81 175 ALA A CA 1
ATOM 1361 C C . ALA A 1 175 ? 4.969 10.560 0.619 1.00 93.81 175 ALA A C 1
ATOM 1363 O O . ALA A 1 175 ? 5.216 10.208 -0.531 1.00 93.81 175 ALA A O 1
ATOM 1364 N N . GLN A 1 176 ? 5.920 10.955 1.471 1.00 94.00 176 GLN A N 1
ATOM 1365 C CA . GLN A 1 176 ? 7.342 11.027 1.123 1.00 94.00 176 GLN A CA 1
ATOM 1366 C C . GLN A 1 176 ? 7.903 9.655 0.731 1.00 94.00 176 GLN A C 1
ATOM 1368 O O . GLN A 1 176 ? 8.546 9.526 -0.309 1.00 94.00 176 GLN A O 1
ATOM 1373 N N . ALA A 1 177 ? 7.593 8.611 1.507 1.00 92.19 177 ALA A N 1
ATOM 1374 C CA . ALA A 1 177 ? 8.012 7.248 1.193 1.00 92.19 177 ALA A CA 1
ATOM 1375 C C . ALA A 1 177 ? 7.470 6.780 -0.172 1.00 92.19 177 ALA A C 1
ATOM 1377 O O . ALA A 1 177 ? 8.203 6.167 -0.952 1.00 92.19 177 ALA A O 1
ATOM 1378 N N . LEU A 1 178 ? 6.213 7.107 -0.495 1.00 95.00 178 LEU A N 1
ATOM 1379 C CA . LEU A 1 178 ? 5.639 6.796 -1.801 1.00 95.00 178 LEU A CA 1
ATOM 1380 C C . LEU A 1 178 ? 6.285 7.614 -2.929 1.00 95.00 178 LEU A C 1
ATOM 1382 O O . LEU A 1 178 ? 6.511 7.066 -4.003 1.00 95.00 178 LEU A O 1
ATOM 1386 N N . VAL A 1 179 ? 6.612 8.889 -2.708 1.00 96.31 179 VAL A N 1
ATOM 1387 C CA . VAL A 1 179 ? 7.332 9.724 -3.686 1.00 96.31 179 VAL A CA 1
ATOM 1388 C C . VAL A 1 179 ? 8.687 9.102 -4.042 1.00 96.31 179 VAL A C 1
ATOM 1390 O O . VAL A 1 179 ? 8.993 8.947 -5.227 1.00 96.31 179 VAL A O 1
ATOM 1393 N N . GLU A 1 180 ? 9.460 8.668 -3.043 1.00 94.94 180 GLU A N 1
ATOM 1394 C CA . GLU A 1 180 ? 10.730 7.958 -3.258 1.00 94.94 180 GLU A CA 1
ATOM 1395 C C . GLU A 1 180 ? 10.525 6.644 -4.031 1.00 94.94 180 GLU A C 1
ATOM 1397 O O . GLU A 1 1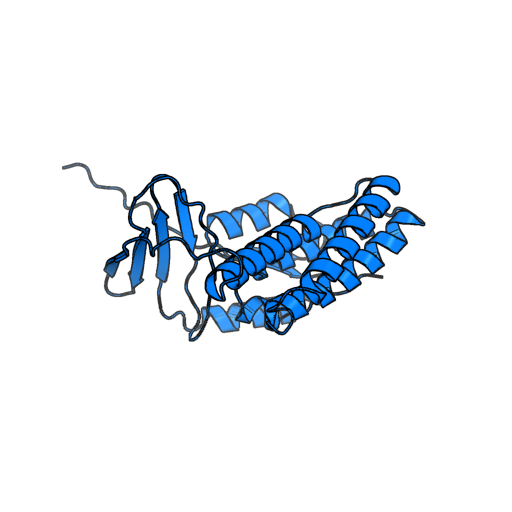80 ? 11.269 6.339 -4.971 1.00 94.94 180 GLU A O 1
ATOM 1402 N N . ALA A 1 181 ? 9.488 5.875 -3.679 1.00 95.12 181 ALA A N 1
ATOM 1403 C CA . ALA A 1 181 ? 9.155 4.625 -4.356 1.00 95.12 181 ALA A CA 1
ATOM 1404 C C . ALA A 1 181 ? 8.757 4.841 -5.825 1.00 95.12 181 ALA A C 1
ATOM 1406 O O . ALA A 1 181 ? 9.229 4.117 -6.703 1.00 95.12 181 ALA A O 1
ATOM 1407 N N . LEU A 1 182 ? 7.937 5.856 -6.112 1.00 97.12 182 LEU A N 1
ATOM 1408 C CA . LEU A 1 182 ? 7.521 6.213 -7.469 1.00 97.12 182 LEU A CA 1
ATOM 1409 C C . LEU A 1 182 ? 8.705 6.679 -8.317 1.00 97.12 182 LEU A C 1
ATOM 1411 O O . LEU A 1 182 ? 8.786 6.323 -9.491 1.00 97.12 182 LEU A O 1
ATOM 1415 N N . GLU A 1 183 ? 9.650 7.420 -7.739 1.00 96.94 183 GLU A N 1
ATOM 1416 C CA . GLU A 1 183 ? 10.865 7.838 -8.440 1.00 96.94 183 GLU A CA 1
ATOM 1417 C C . GLU A 1 183 ? 11.759 6.645 -8.805 1.00 96.94 183 GLU A C 1
ATOM 1419 O O . GLU A 1 183 ? 12.203 6.509 -9.952 1.00 96.94 183 GLU A O 1
ATOM 1424 N N . ALA A 1 184 ? 11.983 5.738 -7.854 1.00 95.81 184 ALA A N 1
ATOM 1425 C CA . ALA A 1 184 ? 12.723 4.506 -8.094 1.00 95.81 184 ALA A CA 1
ATOM 1426 C C . ALA A 1 184 ? 12.034 3.622 -9.150 1.00 95.81 184 ALA A C 1
ATOM 1428 O O . ALA A 1 184 ? 12.697 3.164 -10.087 1.00 95.81 184 ALA A O 1
ATOM 1429 N N . PHE A 1 185 ? 10.713 3.444 -9.048 1.00 96.19 185 PHE A N 1
ATOM 1430 C CA . PHE A 1 185 ? 9.905 2.685 -10.002 1.00 96.19 185 PHE A CA 1
ATOM 1431 C C . PHE A 1 185 ? 9.955 3.297 -11.406 1.00 96.19 185 PHE A C 1
ATOM 1433 O O . PHE A 1 185 ? 10.265 2.601 -12.372 1.00 96.19 185 PHE A O 1
ATOM 1440 N N . ALA A 1 186 ? 9.774 4.616 -11.531 1.00 97.12 186 ALA A N 1
ATOM 1441 C CA . ALA A 1 186 ? 9.905 5.335 -12.797 1.00 97.12 186 ALA A CA 1
ATOM 1442 C C . ALA A 1 186 ? 11.309 5.180 -13.411 1.00 97.12 186 ALA A C 1
ATOM 1444 O O . ALA A 1 186 ? 11.451 5.098 -14.635 1.00 97.12 186 ALA A O 1
ATOM 1445 N N . GLY A 1 187 ? 12.349 5.104 -12.574 1.00 96.94 187 GLY 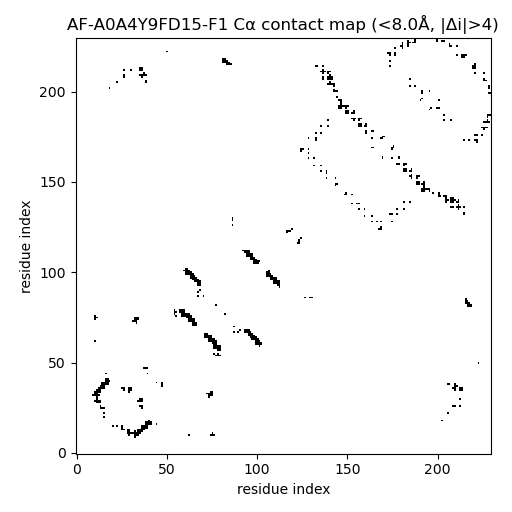A N 1
ATOM 1446 C CA . GLY A 1 187 ? 13.717 4.802 -12.987 1.00 96.94 187 GLY A CA 1
ATOM 1447 C C . GLY A 1 187 ? 13.882 3.394 -13.570 1.00 96.94 187 GLY A C 1
ATOM 1448 O O . GLY A 1 187 ? 14.570 3.234 -14.579 1.00 96.94 187 GLY A O 1
ATOM 1449 N N . THR A 1 188 ? 13.251 2.380 -12.977 1.00 95.94 188 THR A N 1
ATOM 1450 C CA . THR A 1 188 ? 13.238 1.007 -13.515 1.00 95.94 188 THR A CA 1
ATOM 1451 C C . THR A 1 188 ? 12.413 0.922 -14.803 1.00 95.94 188 THR A C 1
ATOM 1453 O O . THR A 1 188 ? 12.890 0.390 -15.806 1.00 95.94 188 THR A O 1
ATOM 1456 N N . LEU A 1 189 ? 11.236 1.550 -14.848 1.00 97.69 189 LEU A N 1
ATOM 1457 C CA . LEU A 1 189 ? 10.405 1.612 -16.054 1.00 97.69 189 LEU A CA 1
ATOM 1458 C C . LEU A 1 189 ? 11.099 2.338 -17.215 1.00 97.69 189 LEU A C 1
ATOM 1460 O O . LEU A 1 189 ? 10.936 1.953 -18.370 1.00 97.69 189 LEU A O 1
ATOM 1464 N N . ALA A 1 190 ? 11.929 3.348 -16.937 1.00 97.50 190 ALA A N 1
ATOM 1465 C CA . ALA A 1 190 ? 12.730 4.010 -17.967 1.00 97.50 190 ALA A CA 1
ATOM 1466 C C . ALA A 1 190 ? 13.733 3.056 -18.637 1.00 97.50 190 ALA A C 1
ATOM 1468 O O . ALA A 1 190 ? 14.016 3.199 -19.828 1.00 97.50 190 ALA A O 1
ATOM 1469 N N . GLN A 1 191 ? 14.273 2.090 -17.890 1.00 96.44 191 GLN A N 1
ATOM 1470 C CA . GLN A 1 191 ? 15.167 1.069 -18.436 1.00 96.44 191 GLN A CA 1
ATOM 1471 C C . GLN A 1 191 ? 14.384 0.088 -19.311 1.00 96.44 191 GLN A C 1
ATOM 1473 O O . GLN A 1 191 ? 14.755 -0.108 -20.469 1.00 96.44 191 GLN A O 1
ATOM 1478 N N . LEU A 1 192 ? 13.250 -0.414 -18.811 1.00 97.19 192 LEU A N 1
ATOM 1479 C CA . LEU A 1 192 ? 12.350 -1.308 -19.550 1.00 97.19 192 LEU A CA 1
ATOM 1480 C C . LEU A 1 192 ? 11.823 -0.670 -20.846 1.00 97.19 192 LEU A C 1
ATOM 1482 O O . LEU A 1 192 ? 11.800 -1.310 -21.895 1.00 97.19 192 LEU A O 1
ATOM 1486 N N . ALA A 1 193 ? 11.496 0.623 -20.815 1.00 96.69 193 ALA A N 1
ATOM 1487 C CA . ALA A 1 193 ? 11.077 1.389 -21.987 1.00 96.69 193 ALA A CA 1
ATOM 1488 C C . ALA A 1 193 ? 12.172 1.494 -23.066 1.00 96.69 193 ALA A C 1
ATOM 1490 O O . ALA A 1 193 ? 11.871 1.538 -24.261 1.00 96.69 193 ALA A O 1
ATOM 1491 N N . ARG A 1 194 ? 13.454 1.538 -22.671 1.00 96.50 194 ARG A N 1
ATOM 1492 C CA . ARG A 1 194 ? 14.591 1.531 -23.610 1.00 96.50 194 ARG A CA 1
ATOM 1493 C C . ARG A 1 194 ? 14.814 0.125 -24.164 1.00 96.50 194 ARG A C 1
ATOM 1495 O O . ARG A 1 194 ? 14.861 -0.084 -25.383 1.00 96.50 194 ARG A O 1
ATOM 1502 N N . ARG A 1 195 ? 14.917 -0.853 -23.267 1.00 96.00 195 ARG A N 1
ATOM 1503 C CA . ARG A 1 195 ? 15.132 -2.265 -23.569 1.00 96.00 195 ARG A CA 1
ATOM 1504 C C . ARG A 1 195 ? 14.308 -3.097 -22.599 1.00 96.00 195 ARG A C 1
ATOM 1506 O O . ARG A 1 195 ? 14.640 -3.177 -21.423 1.00 96.00 195 ARG A O 1
ATOM 1513 N N . PHE A 1 196 ? 13.262 -3.720 -23.124 1.00 96.25 196 PHE A N 1
ATOM 1514 C CA . PHE A 1 196 ? 12.401 -4.558 -22.313 1.00 96.25 196 PHE A CA 1
ATOM 1515 C C . PHE A 1 196 ? 13.144 -5.831 -21.914 1.00 96.25 196 PHE A C 1
ATOM 1517 O O . PHE A 1 196 ? 13.785 -6.468 -22.754 1.00 96.25 196 PHE A O 1
ATOM 1524 N N . ASP A 1 197 ? 13.054 -6.161 -20.633 1.00 96.81 197 ASP A N 1
ATOM 1525 C CA . ASP A 1 197 ? 13.616 -7.353 -20.018 1.00 96.81 197 ASP A CA 1
ATOM 1526 C C . ASP A 1 197 ? 12.547 -7.928 -19.085 1.00 96.81 197 ASP A C 1
ATOM 1528 O O . ASP A 1 197 ? 12.104 -7.267 -18.143 1.00 96.81 197 ASP A O 1
ATOM 1532 N N . ILE A 1 198 ? 12.113 -9.152 -19.378 1.00 95.06 198 ILE A N 1
ATOM 1533 C CA . ILE A 1 198 ? 11.033 -9.810 -18.642 1.00 95.06 198 ILE A CA 1
ATOM 1534 C C . ILE A 1 198 ? 11.419 -10.112 -17.189 1.00 95.06 198 ILE A C 1
ATOM 1536 O O . ILE A 1 198 ? 10.576 -10.025 -16.305 1.00 95.06 198 ILE A O 1
ATOM 1540 N N . HIS A 1 199 ? 12.692 -10.403 -16.914 1.00 93.31 199 HIS A N 1
ATOM 1541 C CA . HIS A 1 199 ? 13.164 -10.689 -15.561 1.00 93.31 199 HIS A CA 1
ATOM 1542 C C . HIS A 1 199 ? 13.233 -9.416 -14.719 1.00 93.31 199 HIS A C 1
ATOM 1544 O O . HIS A 1 199 ? 12.891 -9.433 -13.536 1.00 93.31 199 HIS A O 1
ATOM 1550 N N . LEU A 1 200 ? 13.639 -8.296 -15.325 1.00 93.62 200 LEU A N 1
ATOM 1551 C CA . LEU A 1 200 ? 13.583 -6.996 -14.661 1.00 93.62 200 LEU A CA 1
ATOM 1552 C C . LEU A 1 200 ? 12.130 -6.563 -14.408 1.00 93.62 200 LEU A C 1
ATOM 1554 O O . LEU A 1 200 ? 11.852 -6.017 -13.339 1.00 93.62 200 LEU A O 1
ATOM 1558 N N . SER A 1 201 ? 11.217 -6.830 -15.351 1.00 94.06 201 SER A N 1
ATOM 1559 C CA . SER A 1 201 ? 9.782 -6.556 -15.185 1.00 94.06 201 SER A CA 1
ATOM 1560 C C . SER A 1 201 ? 9.173 -7.354 -14.026 1.00 94.06 201 SER A C 1
ATOM 1562 O O . SER A 1 201 ? 8.640 -6.755 -13.088 1.00 94.06 201 SER A O 1
ATOM 1564 N N . ASP A 1 202 ? 9.367 -8.677 -14.009 1.00 93.00 202 ASP A N 1
ATOM 1565 C CA . ASP A 1 202 ? 8.869 -9.556 -12.942 1.00 93.00 202 ASP A CA 1
ATOM 1566 C C . ASP A 1 202 ? 9.430 -9.146 -11.573 1.00 93.00 202 ASP A C 1
ATOM 1568 O O . ASP A 1 202 ? 8.690 -8.996 -10.595 1.00 93.00 202 ASP A O 1
ATOM 1572 N N . ARG A 1 203 ? 10.736 -8.859 -11.494 1.00 90.69 203 ARG A N 1
ATOM 1573 C CA . ARG A 1 203 ? 11.369 -8.403 -10.250 1.00 90.69 203 ARG A CA 1
ATOM 1574 C C . ARG A 1 203 ? 10.795 -7.072 -9.763 1.00 90.69 203 ARG A C 1
ATOM 1576 O O . ARG A 1 203 ? 10.540 -6.930 -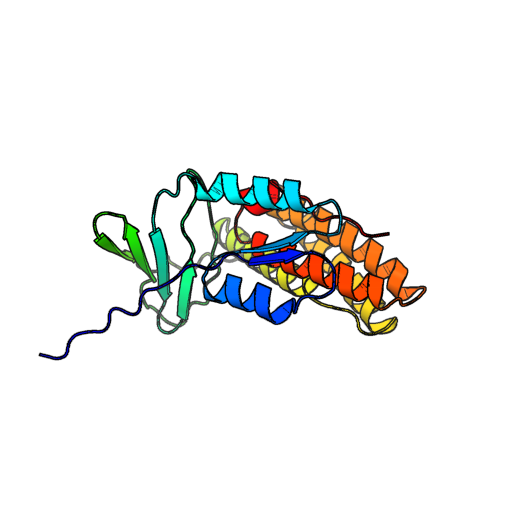8.565 1.00 90.69 203 ARG A O 1
ATOM 1583 N N . ALA A 1 204 ? 10.585 -6.109 -10.661 1.00 92.00 204 ALA A N 1
ATOM 1584 C CA . ALA A 1 204 ? 9.965 -4.831 -10.318 1.00 92.00 204 ALA A CA 1
ATOM 1585 C C . ALA A 1 204 ? 8.534 -5.027 -9.798 1.00 92.00 204 ALA A C 1
ATOM 1587 O O . ALA A 1 204 ? 8.141 -4.396 -8.817 1.00 92.00 204 ALA A O 1
ATOM 1588 N N . ALA A 1 205 ? 7.785 -5.951 -10.398 1.00 92.56 205 ALA A N 1
ATOM 1589 C CA . ALA A 1 205 ? 6.412 -6.233 -10.019 1.00 92.56 205 ALA A CA 1
ATOM 1590 C C . ALA A 1 205 ? 6.296 -7.003 -8.686 1.00 92.56 205 ALA A C 1
ATOM 1592 O O . ALA A 1 205 ? 5.337 -6.797 -7.938 1.00 92.56 205 ALA A O 1
ATOM 1593 N N . ARG A 1 206 ? 7.273 -7.852 -8.332 1.00 92.75 206 ARG A N 1
ATOM 1594 C CA . ARG A 1 206 ? 7.384 -8.465 -6.989 1.00 92.75 206 ARG A CA 1
ATOM 1595 C C . ARG A 1 206 ? 7.644 -7.415 -5.915 1.00 92.75 206 ARG A C 1
ATOM 1597 O O . ARG A 1 206 ? 6.927 -7.367 -4.916 1.00 92.75 206 ARG A O 1
ATOM 1604 N N . GLU A 1 207 ? 8.627 -6.549 -6.150 1.00 91.00 207 GLU A N 1
ATOM 1605 C CA . GLU A 1 207 ? 8.974 -5.453 -5.242 1.00 91.00 207 GLU A CA 1
ATOM 1606 C C . GLU A 1 207 ? 7.786 -4.504 -5.045 1.00 91.00 207 GLU A C 1
ATOM 1608 O O . GLU A 1 207 ? 7.378 -4.215 -3.919 1.00 91.00 207 GLU A O 1
ATOM 1613 N N . GLY A 1 208 ? 7.192 -4.075 -6.160 1.00 92.12 208 GLY A N 1
ATOM 1614 C CA . GLY A 1 208 ? 6.027 -3.203 -6.226 1.00 92.12 208 GLY A CA 1
ATOM 1615 C C . GLY A 1 208 ? 4.835 -3.738 -5.456 1.00 92.12 208 GLY A C 1
ATOM 1616 O O . GLY A 1 208 ? 4.278 -3.039 -4.611 1.00 92.12 208 GLY A O 1
ATOM 1617 N N . ARG A 1 209 ? 4.491 -5.008 -5.667 1.00 91.81 209 ARG A N 1
ATOM 1618 C CA . ARG A 1 209 ? 3.393 -5.666 -4.958 1.00 91.81 209 ARG A CA 1
ATOM 1619 C C . ARG A 1 209 ? 3.669 -5.816 -3.467 1.00 91.81 209 ARG A C 1
ATOM 1621 O O . ARG A 1 209 ? 2.800 -5.495 -2.659 1.00 91.81 209 ARG A O 1
ATOM 1628 N N . ALA A 1 210 ? 4.868 -6.254 -3.086 1.00 89.94 210 ALA A N 1
ATOM 1629 C CA . ALA A 1 210 ? 5.239 -6.356 -1.678 1.00 89.94 210 ALA A CA 1
ATOM 1630 C C . ALA A 1 210 ? 5.160 -4.987 -0.986 1.00 89.94 210 ALA A C 1
ATOM 1632 O O . ALA A 1 210 ? 4.621 -4.869 0.114 1.00 89.94 210 ALA A O 1
ATOM 1633 N N . TYR A 1 211 ? 5.665 -3.931 -1.628 1.00 89.50 211 TYR A N 1
ATOM 1634 C CA . TYR A 1 211 ? 5.580 -2.564 -1.110 1.00 89.50 211 TYR A CA 1
ATOM 1635 C C . TYR A 1 211 ? 4.131 -2.066 -1.022 1.00 89.50 211 TYR A C 1
ATOM 1637 O O . TYR A 1 211 ? 3.727 -1.520 0.002 1.00 89.50 211 TYR A O 1
ATOM 1645 N N . ALA A 1 212 ? 3.310 -2.347 -2.037 1.00 89.44 212 ALA A N 1
ATOM 1646 C CA . ALA A 1 212 ? 1.896 -1.986 -2.061 1.00 89.44 212 ALA A CA 1
ATOM 1647 C C . ALA A 1 212 ? 1.111 -2.555 -0.868 1.00 89.44 212 ALA A C 1
ATOM 1649 O O . ALA A 1 212 ? 0.254 -1.864 -0.323 1.00 89.44 212 ALA A O 1
ATOM 1650 N N . THR A 1 213 ? 1.421 -3.777 -0.414 1.00 86.75 213 THR A N 1
ATOM 1651 C CA . THR A 1 213 ? 0.762 -4.337 0.783 1.00 86.75 213 THR A CA 1
ATOM 1652 C C . THR A 1 213 ? 1.147 -3.625 2.082 1.00 86.75 213 THR A C 1
ATOM 1654 O O . THR A 1 213 ? 0.378 -3.651 3.040 1.00 86.75 213 THR A O 1
ATOM 1657 N N . ARG A 1 214 ? 2.313 -2.966 2.120 1.00 84.00 214 ARG A N 1
ATOM 1658 C CA . ARG A 1 214 ? 2.846 -2.280 3.305 1.00 84.00 214 ARG A CA 1
ATOM 1659 C C . ARG A 1 214 ? 2.342 -0.845 3.440 1.00 84.00 214 ARG A C 1
ATOM 1661 O O . ARG A 1 214 ? 2.176 -0.410 4.572 1.00 84.00 214 ARG A O 1
ATOM 1668 N N . LEU A 1 215 ? 2.011 -0.167 2.333 1.00 83.06 215 LEU A N 1
ATOM 1669 C CA . LEU A 1 215 ? 1.555 1.239 2.292 1.00 83.06 215 LEU A CA 1
ATOM 1670 C C . LEU A 1 215 ? 0.381 1.575 3.233 1.00 83.06 215 LEU A C 1
ATOM 1672 O O . LEU A 1 215 ? 0.200 2.728 3.629 1.00 83.06 215 LEU A O 1
ATOM 1676 N N . PHE A 1 216 ? -0.414 0.572 3.611 1.00 73.81 216 PHE A N 1
ATOM 1677 C CA . PHE A 1 216 ? -1.557 0.720 4.517 1.00 73.81 216 PHE A CA 1
ATOM 1678 C C . PHE A 1 216 ? -1.188 0.649 6.013 1.00 73.81 216 PHE A C 1
ATOM 1680 O O . PHE A 1 216 ? -2.049 0.858 6.869 1.00 73.81 216 PHE A O 1
ATOM 1687 N N . SER A 1 217 ? 0.081 0.378 6.333 1.00 74.25 217 SER A N 1
ATOM 1688 C CA . SER A 1 217 ? 0.669 0.447 7.673 1.00 74.25 217 SER A CA 1
ATOM 1689 C C . SER A 1 217 ? 1.820 1.446 7.669 1.00 74.25 217 SER A C 1
ATOM 1691 O O . SER A 1 217 ? 2.770 1.328 6.891 1.00 74.25 217 SER A O 1
ATOM 1693 N N . GLU A 1 218 ? 1.737 2.442 8.544 1.00 72.00 218 GLU A N 1
ATOM 1694 C CA . GLU A 1 218 ? 2.726 3.515 8.617 1.00 72.00 218 GLU A CA 1
ATOM 1695 C C . GLU A 1 218 ? 4.103 2.973 9.008 1.00 72.00 218 GLU A C 1
ATOM 1697 O O . GLU A 1 218 ? 5.080 3.168 8.288 1.00 72.00 218 GLU A O 1
ATOM 1702 N N . GLU A 1 219 ? 4.174 2.188 10.078 1.00 72.25 219 GLU A N 1
ATOM 1703 C CA . GLU A 1 219 ? 5.426 1.658 10.613 1.00 72.25 219 GLU A CA 1
ATOM 1704 C C . GLU A 1 219 ? 6.098 0.690 9.634 1.00 72.25 219 GLU A C 1
ATOM 1706 O O . GLU A 1 219 ? 7.314 0.735 9.445 1.00 72.25 219 GLU A O 1
ATOM 1711 N N . ARG A 1 220 ? 5.311 -0.154 8.955 1.00 73.94 220 ARG A N 1
ATOM 1712 C CA . ARG A 1 220 ? 5.831 -1.119 7.972 1.00 73.94 220 ARG A CA 1
ATOM 1713 C C . ARG A 1 220 ? 6.315 -0.437 6.697 1.00 73.94 220 ARG A C 1
ATOM 1715 O O . ARG A 1 220 ? 7.293 -0.888 6.105 1.00 73.94 220 ARG A O 1
ATOM 1722 N N . THR A 1 221 ? 5.658 0.649 6.288 1.00 68.81 221 THR A N 1
ATOM 1723 C CA . THR A 1 221 ? 6.097 1.471 5.151 1.00 68.81 221 THR A CA 1
ATOM 1724 C C . THR A 1 221 ? 7.428 2.154 5.450 1.00 68.81 221 THR A C 1
ATOM 1726 O O . THR A 1 221 ? 8.310 2.186 4.598 1.00 68.81 221 THR A O 1
ATOM 1729 N N . LEU A 1 222 ? 7.592 2.679 6.666 1.00 68.44 222 LEU A N 1
ATOM 1730 C CA . LEU A 1 222 ? 8.796 3.414 7.060 1.00 68.44 222 LEU A CA 1
ATOM 1731 C C . LEU A 1 222 ? 9.988 2.496 7.370 1.00 68.44 222 LEU A C 1
ATOM 1733 O O . LEU A 1 222 ? 11.134 2.913 7.218 1.00 68.44 222 LEU A O 1
ATOM 1737 N N . ALA A 1 223 ? 9.737 1.246 7.770 1.00 65.56 223 ALA A N 1
ATOM 1738 C CA . ALA A 1 223 ? 10.786 0.287 8.114 1.00 65.56 223 ALA A CA 1
ATOM 1739 C C . ALA A 1 223 ? 11.575 -0.242 6.902 1.00 65.56 223 ALA A C 1
ATOM 1741 O O . ALA A 1 223 ? 12.717 -0.670 7.062 1.00 65.56 223 ALA A O 1
ATOM 1742 N N . GLN A 1 224 ? 10.997 -0.239 5.696 1.00 64.56 224 GLN A N 1
ATOM 1743 C CA . GLN A 1 224 ? 11.645 -0.790 4.504 1.00 64.56 224 GLN A CA 1
ATOM 1744 C C . GLN A 1 224 ? 11.443 0.110 3.286 1.00 64.56 224 GLN A C 1
ATOM 1746 O O . GLN A 1 224 ? 10.328 0.317 2.809 1.00 64.56 224 GLN A O 1
ATOM 1751 N N . ARG A 1 225 ? 12.556 0.602 2.736 1.00 64.31 225 ARG A N 1
ATOM 1752 C CA . ARG A 1 225 ? 12.551 1.431 1.527 1.00 64.31 225 ARG A CA 1
ATOM 1753 C C . ARG A 1 225 ? 12.248 0.598 0.290 1.00 64.31 225 ARG A C 1
ATOM 1755 O O . ARG A 1 225 ? 12.748 -0.518 0.148 1.00 64.31 225 ARG A O 1
ATOM 1762 N N . TYR A 1 226 ? 11.503 1.186 -0.640 1.00 66.75 226 TYR A N 1
ATOM 1763 C CA . TYR A 1 226 ? 11.378 0.647 -1.987 1.00 66.75 226 TYR A CA 1
ATOM 1764 C C . TYR A 1 226 ? 12.738 0.701 -2.693 1.00 66.75 226 TYR A C 1
ATOM 1766 O O . TYR A 1 226 ? 13.379 1.754 -2.747 1.00 66.75 226 TYR A O 1
ATOM 1774 N N . ARG A 1 227 ? 13.207 -0.430 -3.226 1.00 71.50 227 ARG A N 1
ATOM 1775 C CA . ARG A 1 227 ? 14.543 -0.520 -3.830 1.00 71.50 227 ARG A CA 1
ATOM 1776 C C . ARG A 1 227 ? 14.471 -0.312 -5.339 1.00 71.50 227 ARG A C 1
ATOM 1778 O O . ARG A 1 227 ? 13.823 -1.074 -6.051 1.00 71.50 227 ARG A O 1
ATOM 1785 N N . LYS A 1 228 ? 15.217 0.676 -5.845 1.00 66.88 228 LYS A N 1
ATOM 1786 C CA . LYS A 1 228 ? 15.482 0.806 -7.283 1.00 66.88 228 LYS A CA 1
ATOM 1787 C C . LYS A 1 228 ? 16.223 -0.442 -7.758 1.00 66.88 228 LYS A C 1
ATOM 1789 O O . LYS A 1 228 ? 17.284 -0.765 -7.227 1.00 66.88 228 LYS A O 1
ATOM 1794 N N . ARG A 1 229 ? 15.680 -1.130 -8.760 1.00 73.94 229 ARG A N 1
ATOM 1795 C CA . ARG A 1 229 ? 16.337 -2.291 -9.369 1.00 73.94 229 ARG A CA 1
ATOM 1796 C C . ARG A 1 229 ? 17.047 -1.851 -10.657 1.00 73.94 229 ARG A C 1
ATOM 1798 O O . ARG A 1 229 ? 16.486 -1.096 -11.460 1.00 73.94 229 ARG A O 1
ATOM 1805 N N . SER A 1 230 ? 18.309 -2.260 -10.767 1.00 56.88 230 SER A N 1
ATOM 1806 C CA . SER A 1 230 ? 19.220 -2.071 -11.903 1.00 56.88 230 SER A CA 1
ATOM 1807 C C . SER A 1 230 ? 19.394 -3.371 -12.666 1.00 56.88 230 SER A C 1
ATOM 1809 O O . SER A 1 230 ? 19.472 -4.408 -11.965 1.00 56.88 230 SER A O 1
#

Secondary structure (DSSP, 8-state):
--------PPPEEEEEESSSS-HHHHHHHHHHTEEEEEEE-TT-HHHHHHHHHHHHSS-SSS-EEEEETTEEEEE--PPTT--B-------SSPPEEEEEEETTEEEEEEEPPPPPPPTTSHHHHHHHHHHHHHHHHHHHT----SHHHHHHHHHHHHHHHHHHHTSTTTTSHHHHHHHHHHHHHHHHHHHHHHS--HHHHHHHHHHHHHHHHHTTBHHHHHHSPPPPP-